Protein AF-A0A1E4GMM5-F1 (af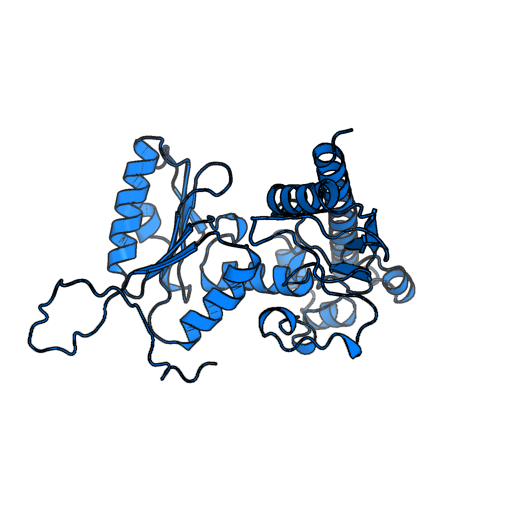db_monomer)

Foldseek 3Di:
DALLVVQLVQLVVQVVLQVQLLVLLVVQLVCVLVVHDHDDPVNVVVQSQFAKKKKKFFAPPDDAFDDPDPDLHDDDGAMAMFGDHPSVLCVVVSSVSSSSNVVRTVMDIHIGTDNHGDASVLSDDPVSVVSCVVVPPVNVVVRTHHDDVVPFDQCQVVVNDDVVVDRHHYPDRGHHSNLSVLQVVCCQQAQWRSSLAAQEEEEEQDCVVVLVCQVVLLVCQCVVNFAWKQWHQRDIGHNPRPCRSVSRVPHPNVNHQWHKIHRHDPPSNTYMYIHQHDAVVSVVSNCSSVVSSPHPDYDYDYDDDDPDPPDDPPDDDDDPDDDPPRPPD

Radius of gyration: 22.47 Å; Cα contacts (8 Å, |Δi|>4): 508; chains: 1; bounding box: 69×52×60 Å

Secondary structure (DSSP, 8-state):
--HHHHHHHHHHHHHHHHHHHHHHHHHHHHHHHTTPPPPPHHHHTTTTTEEEEEEEEE-TTPPPP----SSS--SSSEEEEEE---TTTTHHHHHHHHHHHHHHS--EEEEEEEEEEPPGGGT--HHHHHHTTTS-HHHHHHHS----GGG---TTTTT---GGG-SSEESSSS-HHHHHHHHHHHHHHHSS-GGG--SEEEEESSTHHHHHHHHHHHHHHHTTSSSEEEETTTEEEETT-TTHHHHHHTSSGGGSSS-EEEEE-GGG-SEEEEE--SSHHHHHHHHHHHGGG--SEEEE-------STT--TT-----SS--------

Solvent-accessible surface area (backbone atoms only — not comparable to full-atom values): 18622 Å² total; per-residue (Å²): 130,54,55,51,57,50,20,45,54,51,44,51,52,43,31,53,47,36,52,47,19,47,47,46,46,50,52,43,49,51,40,31,71,72,74,43,73,65,73,50,71,73,52,52,75,71,39,51,39,20,32,21,19,48,35,39,36,32,66,76,93,64,82,82,66,93,71,90,70,94,65,71,78,80,92,67,64,46,44,26,35,36,40,48,56,61,42,74,82,41,39,68,60,52,21,51,44,45,18,49,33,51,67,64,38,90,46,52,76,50,79,49,78,38,92,51,62,52,32,53,84,78,63,62,50,83,75,53,58,66,58,44,72,79,55,52,66,72,64,52,54,74,66,43,52,61,89,55,75,91,71,52,59,47,39,60,71,72,66,66,61,59,76,91,82,48,92,58,40,76,65,57,64,58,37,24,67,32,40,54,54,22,44,56,47,41,26,59,36,15,27,33,66,54,85,56,59,24,33,34,34,38,35,24,52,48,70,71,59,52,57,52,50,45,50,51,45,51,53,38,24,68,72,65,76,30,62,32,38,42,25,18,47,70,37,76,33,42,66,85,43,92,56,41,56,58,55,53,69,73,30,62,29,89,82,23,78,28,31,29,36,18,39,32,30,82,92,38,67,23,40,20,42,32,39,45,44,81,56,56,67,46,52,51,56,53,48,66,33,51,54,71,73,62,54,82,45,74,44,86,56,61,87,84,86,80,90,52,94,88,61,58,95,86,67,86,81,84,80,89,74,82,85,87,86,62,83,80,121

Sequence (329 aa):
MSKEEKAAAIVERLNQEYQTTVRSLRTSLQTFLSGGPPPTPAERAKGIFTYPELRLSWPPGRAYPRLSRAYARISQPGNYSVTVTRPDLYRDYLTEQIGLLMKDFDVSVEVGRSTQEMPFPYVLDGAVDLAMADVGSAEIARHFPTTELAYIGDEIADGLWIPSLEETRPLALFDGLRIDFSLARLAHYTGTPAEHVQQYILFTNYHRYVDEFVRWGCEQIREGRYEALSAAGRVLVTADTENGEQAVADGPWRRHQMPAYHLMAPGRRGITLVNIGVGPSNAKTITDHLAVLRPQAWLMIGHCGGLRGSQTIGDYVLAHAYLRDDHVL

Mean predicted aligned error: 4.73 Å

Structure (mmCIF, N/CA/C/O backbone):
data_AF-A0A1E4GMM5-F1
#
_entry.id   AF-A0A1E4GMM5-F1
#
loop_
_atom_site.group_PDB
_atom_site.id
_atom_site.type_symbol
_atom_site.label_atom_id
_atom_site.label_alt_id
_atom_site.label_comp_id
_atom_site.label_asym_id
_atom_site.label_entity_id
_atom_site.label_seq_id
_atom_site.pdbx_PDB_ins_code
_atom_site.Cartn_x
_atom_site.Cartn_y
_atom_site.Cartn_z
_atom_site.occupancy
_atom_site.B_iso_or_equiv
_atom_site.auth_seq_id
_atom_site.auth_comp_id
_atom_site.auth_asym_id
_atom_site.auth_atom_id
_atom_site.pdbx_PDB_model_num
ATOM 1 N N . MET A 1 1 ? 19.279 -25.189 -6.038 1.00 70.50 1 MET A N 1
ATOM 2 C CA . MET A 1 1 ? 18.443 -24.025 -5.709 1.00 70.50 1 MET A CA 1
ATOM 3 C C . MET A 1 1 ? 17.033 -24.260 -6.229 1.00 70.50 1 MET A C 1
ATOM 5 O O . MET A 1 1 ? 16.861 -24.342 -7.448 1.00 70.50 1 MET A O 1
ATOM 9 N N . SER A 1 2 ? 16.064 -24.454 -5.335 1.00 87.94 2 SER A N 1
ATOM 10 C CA . SER A 1 2 ? 14.637 -24.548 -5.661 1.00 87.94 2 SER A CA 1
ATOM 11 C C . SER A 1 2 ? 14.163 -23.249 -6.331 1.00 87.94 2 SER A C 1
ATOM 13 O O . SER A 1 2 ? 14.807 -22.208 -6.205 1.00 87.94 2 SER A O 1
ATOM 15 N N . LYS A 1 3 ? 13.056 -23.281 -7.084 1.00 87.94 3 LYS A N 1
ATOM 16 C CA . LYS A 1 3 ? 12.504 -22.063 -7.713 1.00 87.94 3 LYS A CA 1
ATOM 17 C C . LYS A 1 3 ? 12.131 -20.997 -6.671 1.00 87.94 3 LYS A C 1
ATOM 19 O O . LYS A 1 3 ? 12.279 -19.816 -6.951 1.00 87.94 3 LYS A O 1
ATOM 24 N N . GLU A 1 4 ? 11.738 -21.423 -5.476 1.00 89.50 4 GLU A N 1
ATOM 25 C CA . GLU A 1 4 ? 11.441 -20.559 -4.332 1.00 89.50 4 GLU A CA 1
ATOM 26 C C . GLU A 1 4 ? 12.702 -19.890 -3.767 1.00 89.50 4 GLU A C 1
ATOM 28 O O . GLU A 1 4 ? 12.726 -18.676 -3.599 1.00 89.50 4 GLU A O 1
ATOM 33 N N . GLU A 1 5 ? 13.801 -20.633 -3.600 1.00 92.88 5 GLU A N 1
ATOM 34 C CA . GLU A 1 5 ? 15.094 -20.053 -3.207 1.00 92.88 5 GLU A CA 1
ATOM 35 C C . GLU A 1 5 ? 15.608 -19.054 -4.261 1.00 92.88 5 GLU A C 1
ATOM 37 O O . GLU A 1 5 ? 16.169 -18.013 -3.917 1.00 92.88 5 GLU A O 1
ATOM 42 N N . LYS A 1 6 ? 15.379 -19.329 -5.558 1.00 95.50 6 LYS A N 1
ATOM 43 C CA . LYS A 1 6 ? 15.693 -18.369 -6.633 1.00 95.50 6 LYS A CA 1
ATOM 44 C C . LYS A 1 6 ? 14.843 -17.102 -6.526 1.00 95.50 6 LYS A C 1
ATOM 46 O O . LYS A 1 6 ? 15.380 -16.011 -6.692 1.00 95.50 6 LYS A O 1
ATOM 51 N N . ALA A 1 7 ? 13.545 -17.244 -6.258 1.00 97.12 7 ALA A N 1
ATOM 52 C CA . ALA A 1 7 ? 12.634 -16.118 -6.084 1.00 97.12 7 ALA A CA 1
ATOM 53 C C . ALA A 1 7 ? 13.048 -15.247 -4.889 1.00 97.12 7 ALA A C 1
ATOM 55 O O . ALA A 1 7 ? 13.189 -14.037 -5.043 1.00 97.12 7 ALA A O 1
ATOM 56 N N . ALA A 1 8 ? 13.357 -15.858 -3.743 1.00 97.19 8 ALA A N 1
ATOM 57 C CA . ALA A 1 8 ? 13.841 -15.145 -2.563 1.00 97.19 8 ALA A CA 1
ATOM 58 C C . ALA A 1 8 ? 15.147 -14.377 -2.844 1.00 97.19 8 ALA A C 1
ATOM 60 O O . ALA A 1 8 ? 15.290 -13.227 -2.431 1.00 97.19 8 ALA A O 1
ATOM 61 N N . ALA A 1 9 ? 16.077 -14.966 -3.605 1.00 98.00 9 ALA A N 1
ATOM 62 C CA . ALA A 1 9 ? 17.310 -14.288 -4.012 1.00 98.00 9 ALA A CA 1
ATOM 63 C C . ALA A 1 9 ? 17.058 -13.089 -4.951 1.00 98.00 9 ALA A C 1
ATOM 65 O O . ALA A 1 9 ? 17.740 -12.070 -4.843 1.00 98.00 9 ALA A O 1
ATOM 66 N N . ILE A 1 10 ? 16.070 -13.180 -5.851 1.00 98.25 10 ILE A N 1
ATOM 67 C CA . ILE A 1 10 ? 15.643 -12.056 -6.704 1.00 98.25 10 ILE A CA 1
ATOM 68 C C . ILE A 1 10 ? 15.066 -10.923 -5.848 1.00 98.25 10 ILE A C 1
ATOM 70 O O . ILE A 1 10 ? 15.435 -9.766 -6.039 1.00 98.25 10 ILE A O 1
ATOM 74 N N . VAL A 1 11 ? 14.204 -11.250 -4.881 1.00 98.44 11 VAL A N 1
ATOM 75 C CA . VAL A 1 11 ? 13.615 -10.269 -3.955 1.00 98.44 11 VAL A CA 1
ATOM 76 C C . VAL A 1 11 ? 14.683 -9.602 -3.094 1.00 98.44 11 VAL A C 1
ATOM 78 O O . VAL A 1 11 ? 14.652 -8.389 -2.902 1.00 98.44 11 VAL A O 1
ATOM 81 N N . GLU A 1 12 ? 15.677 -10.357 -2.631 1.00 98.38 12 GLU A N 1
ATOM 82 C CA . GLU A 1 12 ? 16.791 -9.779 -1.884 1.00 98.38 12 GLU A CA 1
ATOM 83 C C . GLU A 1 12 ? 17.627 -8.827 -2.750 1.00 98.38 12 GLU A C 1
ATOM 85 O O . GLU A 1 12 ? 18.010 -7.752 -2.292 1.00 98.38 12 GLU A O 1
ATOM 90 N N . ARG A 1 13 ? 17.838 -9.150 -4.031 1.00 98.38 13 ARG A N 1
ATOM 91 C CA . ARG A 1 13 ? 18.495 -8.232 -4.969 1.00 98.38 13 ARG A CA 1
ATOM 92 C C . ARG A 1 13 ? 17.674 -6.963 -5.223 1.00 98.38 13 ARG A C 1
ATOM 94 O O . ARG A 1 13 ? 18.256 -5.882 -5.245 1.00 98.38 13 ARG A O 1
ATOM 101 N N . LEU A 1 14 ? 16.347 -7.068 -5.364 1.00 98.38 14 LEU A N 1
ATOM 102 C CA . LEU A 1 14 ? 15.461 -5.894 -5.427 1.00 98.38 14 LEU A CA 1
ATOM 103 C C . LEU A 1 14 ? 15.632 -5.016 -4.184 1.00 98.38 14 LEU A C 1
ATOM 105 O O . LEU A 1 14 ? 15.768 -3.802 -4.306 1.00 98.38 14 LEU A O 1
ATOM 109 N N . ASN A 1 15 ? 15.666 -5.630 -2.997 1.00 98.50 15 ASN A N 1
ATOM 110 C CA . ASN A 1 15 ? 15.857 -4.916 -1.739 1.00 98.50 15 ASN A CA 1
ATOM 111 C C . ASN A 1 15 ? 17.214 -4.200 -1.687 1.00 98.50 15 ASN A C 1
ATOM 113 O O . ASN A 1 15 ? 17.280 -3.045 -1.285 1.00 98.50 15 ASN A O 1
ATOM 117 N N . GLN A 1 16 ? 18.295 -4.840 -2.133 1.00 98.31 16 GLN A N 1
ATOM 118 C CA . GLN A 1 16 ? 19.626 -4.225 -2.161 1.00 98.31 16 GLN A CA 1
ATOM 119 C C . GLN A 1 16 ? 19.694 -2.998 -3.083 1.00 98.31 16 GLN A C 1
ATOM 121 O O . GLN A 1 16 ? 20.231 -1.962 -2.682 1.00 98.31 16 GLN A O 1
ATOM 126 N N . GLU A 1 17 ? 19.132 -3.087 -4.292 1.00 98.06 17 GLU A N 1
ATOM 127 C CA . GLU A 1 17 ? 19.063 -1.949 -5.221 1.00 98.06 17 GLU A CA 1
ATOM 128 C C . GLU A 1 17 ? 18.165 -0.834 -4.655 1.00 98.06 17 GLU A C 1
ATOM 130 O O . GLU A 1 17 ? 18.578 0.323 -4.622 1.00 98.06 17 GLU A O 1
ATOM 135 N N . TYR A 1 18 ? 16.998 -1.178 -4.092 1.00 98.38 18 TYR A N 1
ATOM 136 C CA . TYR A 1 18 ? 16.114 -0.225 -3.408 1.00 98.38 18 TYR A CA 1
ATOM 137 C C . TYR A 1 18 ? 16.833 0.521 -2.272 1.00 98.38 18 TYR A C 1
ATOM 139 O O . TYR A 1 18 ? 16.831 1.749 -2.230 1.00 98.38 18 TYR A O 1
ATOM 147 N N . GLN A 1 19 ? 17.504 -0.202 -1.370 1.00 97.75 19 GLN A N 1
ATOM 148 C CA . GLN A 1 19 ? 18.233 0.399 -0.248 1.00 97.75 19 GLN A CA 1
ATOM 149 C C . GLN A 1 19 ? 19.417 1.254 -0.716 1.00 97.75 19 GLN A C 1
ATOM 151 O O . GLN A 1 19 ? 19.759 2.241 -0.063 1.00 97.75 19 GLN A O 1
ATOM 156 N N . THR A 1 20 ? 20.036 0.902 -1.846 1.00 97.00 20 THR A N 1
ATOM 157 C CA . THR A 1 20 ? 21.074 1.726 -2.477 1.00 97.00 20 THR A CA 1
ATOM 158 C C . THR A 1 20 ? 20.489 3.059 -2.933 1.00 97.00 20 THR A C 1
ATOM 160 O O . THR A 1 20 ? 21.018 4.099 -2.548 1.00 97.00 20 THR A O 1
ATOM 163 N N . THR A 1 21 ? 19.362 3.039 -3.649 1.00 96.56 21 THR A N 1
ATOM 164 C CA . THR A 1 21 ? 18.641 4.248 -4.077 1.00 96.56 21 THR A CA 1
ATOM 165 C C . THR A 1 21 ? 18.229 5.122 -2.891 1.00 96.56 21 THR A C 1
ATOM 167 O O . THR A 1 21 ? 18.540 6.313 -2.868 1.00 96.56 21 THR A O 1
ATOM 170 N N . VAL A 1 22 ? 17.591 4.538 -1.867 1.00 96.50 22 VAL A N 1
ATOM 171 C CA . VAL A 1 22 ? 17.162 5.263 -0.655 1.00 96.50 22 VAL A CA 1
ATOM 172 C C . VAL A 1 22 ? 18.352 5.932 0.030 1.00 96.50 22 VAL A C 1
ATOM 174 O O . VAL A 1 22 ? 18.284 7.106 0.397 1.00 96.50 22 VAL A O 1
ATOM 177 N N . ARG A 1 23 ? 19.469 5.208 0.182 1.00 95.88 23 ARG A N 1
ATOM 178 C CA . ARG A 1 23 ? 20.692 5.749 0.785 1.00 95.88 23 ARG A CA 1
ATOM 179 C C . ARG A 1 23 ? 21.276 6.876 -0.057 1.00 95.88 23 ARG A C 1
ATOM 181 O O . ARG A 1 23 ? 21.606 7.913 0.505 1.00 95.88 23 ARG A O 1
ATOM 188 N N . SER A 1 24 ? 21.376 6.698 -1.373 1.00 95.44 24 SER A N 1
ATOM 189 C CA . SER A 1 24 ? 21.861 7.734 -2.288 1.00 95.44 24 SER A CA 1
ATOM 190 C C . SER A 1 24 ? 21.036 9.011 -2.167 1.00 95.44 24 SER A C 1
ATOM 192 O O . SER A 1 24 ? 21.610 10.085 -2.003 1.00 95.44 24 SER A O 1
ATOM 194 N N . LEU A 1 25 ? 19.705 8.900 -2.160 1.00 95.06 25 LEU A N 1
ATOM 195 C CA . LEU A 1 25 ? 18.818 10.053 -2.036 1.00 95.06 25 LEU A CA 1
ATOM 196 C C . LEU A 1 25 ? 18.987 10.743 -0.674 1.00 95.06 25 LEU A C 1
ATOM 198 O O . LEU A 1 25 ? 19.209 11.953 -0.627 1.00 95.06 25 LEU A O 1
ATOM 202 N N . ARG A 1 26 ? 18.986 9.984 0.431 1.00 93.38 26 ARG A N 1
ATOM 203 C CA . ARG A 1 26 ? 19.212 10.522 1.786 1.00 93.38 26 ARG A CA 1
ATOM 204 C C . ARG A 1 26 ? 20.561 11.216 1.931 1.00 93.38 26 ARG A C 1
ATOM 206 O O . ARG A 1 26 ? 20.623 12.311 2.480 1.00 93.38 26 ARG A O 1
ATOM 213 N N . THR A 1 27 ? 21.635 10.609 1.429 1.00 93.31 27 THR A N 1
ATOM 214 C CA . THR A 1 27 ? 22.976 11.201 1.481 1.00 93.31 27 THR A CA 1
ATOM 215 C C . THR A 1 27 ? 23.032 12.495 0.673 1.00 93.31 27 THR A C 1
ATOM 217 O O . THR A 1 27 ? 23.509 13.500 1.193 1.00 93.31 27 THR A O 1
ATOM 220 N N . SER A 1 28 ? 22.492 12.514 -0.550 1.00 94.44 28 SER A N 1
ATOM 221 C CA . SER A 1 28 ? 22.443 13.734 -1.363 1.00 94.44 28 SER A CA 1
ATOM 222 C C . SER A 1 28 ? 21.597 14.835 -0.715 1.00 94.44 28 SER A C 1
ATOM 224 O O . SER A 1 28 ? 22.022 15.989 -0.712 1.00 94.44 28 SER A O 1
ATOM 226 N N . LEU A 1 29 ? 20.447 14.496 -0.118 1.00 92.44 29 LEU A N 1
ATOM 227 C CA . LEU A 1 29 ? 19.635 15.445 0.653 1.00 92.44 29 LEU A CA 1
ATOM 228 C C . LEU A 1 29 ? 20.417 16.009 1.840 1.00 92.44 29 LEU A C 1
ATOM 230 O O . LEU A 1 29 ? 20.462 17.220 2.018 1.00 92.44 29 LEU A O 1
ATOM 234 N N . GLN A 1 30 ? 21.067 15.156 2.632 1.00 90.81 30 GLN A N 1
ATOM 235 C CA . GLN A 1 30 ? 21.838 15.589 3.796 1.00 90.81 30 GLN A CA 1
ATOM 236 C C . GLN A 1 30 ? 22.996 16.513 3.401 1.00 90.81 30 GLN A C 1
ATOM 238 O O . GLN A 1 30 ? 23.223 17.529 4.061 1.00 90.81 30 GLN A O 1
ATOM 243 N N . THR A 1 31 ? 23.714 16.197 2.317 1.00 92.00 31 THR A N 1
ATOM 244 C CA . THR A 1 31 ? 24.760 17.070 1.769 1.00 92.00 31 THR A CA 1
ATOM 245 C C . THR A 1 31 ? 24.190 18.429 1.374 1.00 92.00 31 THR A C 1
ATOM 247 O O . THR A 1 31 ? 24.754 19.448 1.765 1.00 92.00 31 THR A O 1
ATOM 250 N N . PHE A 1 32 ? 23.060 18.451 0.665 1.00 91.69 32 PHE A N 1
ATOM 251 C CA . PHE A 1 32 ? 22.409 19.687 0.240 1.00 91.69 32 PHE A CA 1
ATOM 252 C C . PHE A 1 32 ? 21.932 20.541 1.425 1.00 91.69 32 PHE A C 1
ATOM 254 O O . PHE A 1 32 ? 22.247 21.726 1.504 1.00 91.69 32 PHE A O 1
ATOM 261 N N . LEU A 1 33 ? 21.246 19.929 2.396 1.00 88.25 33 LEU A N 1
ATOM 262 C CA . LEU A 1 33 ? 20.747 20.605 3.601 1.00 88.25 33 LEU A CA 1
ATOM 263 C C . LEU A 1 33 ? 21.877 21.146 4.489 1.00 88.25 33 LEU A C 1
ATOM 265 O O . LEU A 1 33 ? 21.688 22.135 5.188 1.00 88.25 33 LEU A O 1
ATOM 269 N N . SER A 1 34 ? 23.068 20.546 4.426 1.00 89.62 34 SER A N 1
ATOM 270 C CA . SER A 1 34 ? 24.259 21.021 5.147 1.00 89.62 34 SER A CA 1
ATOM 271 C C . SER A 1 34 ? 25.007 22.153 4.418 1.00 89.62 34 SER A C 1
ATOM 273 O O . SER A 1 34 ? 26.124 22.493 4.805 1.00 89.62 34 SER A O 1
ATOM 275 N N . GLY A 1 35 ? 24.436 22.717 3.346 1.00 89.44 35 GLY A N 1
ATOM 276 C CA . GLY A 1 35 ? 25.047 23.776 2.532 1.00 89.44 35 GLY A CA 1
ATOM 277 C C . GLY A 1 35 ? 25.998 23.275 1.437 1.00 89.44 35 GLY A C 1
ATOM 278 O O . GLY A 1 35 ? 26.706 24.075 0.824 1.00 89.44 35 GLY A O 1
ATOM 279 N N . GLY A 1 36 ? 26.045 21.963 1.194 1.00 90.69 36 GLY A N 1
ATOM 280 C CA . GLY A 1 36 ? 26.775 21.363 0.080 1.00 90.69 36 GLY A CA 1
ATOM 281 C C . GLY A 1 36 ? 26.042 21.506 -1.262 1.00 90.69 36 GLY A C 1
ATOM 282 O O . GLY A 1 36 ? 24.885 21.928 -1.309 1.00 90.69 36 GLY A O 1
ATOM 283 N N . PRO A 1 37 ? 26.697 21.154 -2.382 1.00 93.88 37 PRO A N 1
ATOM 284 C CA . PRO A 1 37 ? 26.076 21.239 -3.699 1.00 93.88 37 PRO A CA 1
ATOM 285 C C . PRO A 1 37 ? 24.928 20.220 -3.856 1.00 93.88 37 PRO A C 1
ATOM 287 O O . PRO A 1 37 ? 25.003 19.123 -3.294 1.00 93.88 37 PRO A O 1
ATOM 290 N N . PRO A 1 38 ? 23.884 20.541 -4.645 1.00 93.81 38 PRO A N 1
ATOM 291 C CA . PRO A 1 38 ? 22.861 19.572 -5.030 1.00 93.81 38 PRO A CA 1
ATOM 292 C C . PRO A 1 38 ? 23.435 18.478 -5.951 1.00 93.81 38 PRO A C 1
ATOM 294 O O . PRO A 1 38 ? 24.492 18.681 -6.560 1.00 93.81 38 PRO A O 1
ATOM 297 N N . PRO A 1 39 ? 22.737 17.335 -6.108 1.00 94.44 39 PRO A N 1
ATOM 298 C CA . PRO A 1 39 ? 23.129 16.312 -7.072 1.00 94.44 39 PRO A CA 1
ATOM 299 C C . PRO A 1 39 ? 23.149 16.880 -8.495 1.00 94.44 39 PRO A C 1
ATOM 301 O O . PRO A 1 39 ? 22.246 17.606 -8.915 1.00 94.44 39 PRO A O 1
ATOM 304 N N . THR A 1 40 ? 24.175 16.530 -9.265 1.00 94.69 40 THR A N 1
ATOM 305 C CA . THR A 1 40 ? 24.324 17.010 -10.641 1.00 94.69 40 THR A CA 1
ATOM 306 C C . THR A 1 40 ? 23.362 16.291 -11.599 1.00 94.69 40 THR A C 1
ATOM 308 O O . THR A 1 40 ? 23.025 15.119 -11.391 1.00 94.69 40 THR A O 1
ATOM 311 N N . PRO A 1 41 ? 22.970 16.919 -12.726 1.00 93.19 41 PRO A N 1
ATOM 312 C CA . PRO A 1 41 ? 22.163 16.252 -13.752 1.00 93.19 41 PRO A CA 1
ATOM 313 C C . PRO A 1 41 ? 22.807 14.968 -14.300 1.00 93.19 41 PRO A C 1
ATOM 315 O O . PRO A 1 41 ? 22.111 14.002 -14.599 1.00 93.19 41 PRO A O 1
ATOM 318 N N . ALA A 1 42 ? 24.140 14.929 -14.396 1.00 94.19 42 ALA A N 1
ATOM 319 C CA . ALA A 1 42 ? 24.877 13.759 -14.870 1.00 94.19 42 ALA A CA 1
ATOM 320 C C . ALA A 1 42 ? 24.836 12.585 -13.879 1.00 94.19 42 ALA A C 1
ATOM 322 O O . ALA A 1 42 ? 24.875 11.429 -14.295 1.00 94.19 42 ALA A O 1
ATOM 323 N N . GLU A 1 43 ? 24.767 12.857 -12.575 1.00 93.25 43 GLU A N 1
ATOM 324 C CA . GLU A 1 43 ? 24.566 11.824 -11.557 1.00 93.25 43 GLU A CA 1
ATOM 325 C C . GLU A 1 43 ? 23.144 11.270 -11.623 1.00 93.25 43 GLU A C 1
ATOM 327 O O . GLU A 1 43 ? 22.973 10.053 -11.691 1.00 93.25 43 GLU A O 1
ATOM 332 N N . ARG A 1 44 ? 22.134 12.142 -11.717 1.00 94.50 44 ARG A N 1
ATOM 333 C CA . ARG A 1 44 ? 20.730 11.732 -11.889 1.00 94.50 44 ARG A CA 1
ATOM 334 C C . ARG A 1 44 ? 20.516 10.897 -13.150 1.00 94.50 44 ARG A C 1
ATOM 336 O O . ARG A 1 44 ? 19.915 9.830 -13.077 1.00 94.50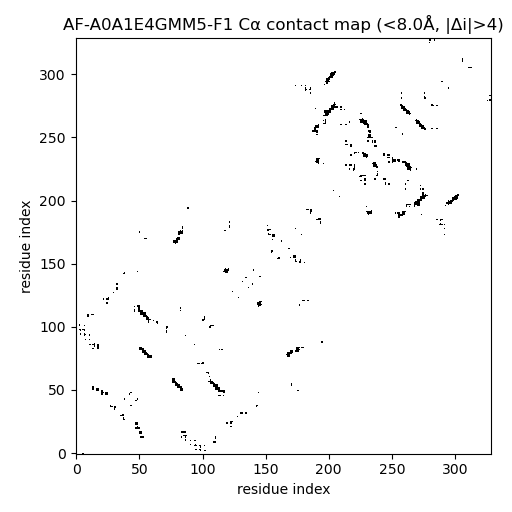 44 ARG A O 1
ATOM 343 N N . ALA A 1 45 ? 21.125 11.287 -14.271 1.00 93.00 45 ALA A N 1
ATOM 344 C CA . ALA A 1 45 ? 21.078 10.533 -15.527 1.00 93.00 45 ALA A CA 1
ATOM 345 C C . ALA A 1 45 ? 21.693 9.118 -15.439 1.00 93.00 45 ALA A C 1
ATOM 347 O O . ALA A 1 45 ? 21.381 8.265 -16.266 1.00 93.00 45 ALA A O 1
ATOM 348 N N . LYS A 1 46 ? 22.537 8.830 -14.434 1.00 94.00 46 LYS A N 1
ATOM 349 C CA . LYS A 1 46 ? 23.039 7.467 -14.144 1.00 94.00 46 LYS A CA 1
ATOM 350 C C . LYS A 1 46 ? 22.046 6.616 -13.336 1.00 94.00 46 LYS A C 1
ATOM 352 O O . LYS A 1 46 ? 22.362 5.475 -12.990 1.00 94.00 46 LYS A O 1
ATOM 357 N N . GLY A 1 47 ? 20.875 7.166 -13.017 1.00 94.56 47 GLY A N 1
ATOM 358 C CA . GLY A 1 47 ? 19.790 6.490 -12.317 1.00 94.56 47 GLY A CA 1
ATOM 359 C C . GLY A 1 47 ? 19.993 6.363 -10.807 1.00 94.56 47 GLY A C 1
ATOM 360 O O . GLY A 1 47 ? 19.431 5.452 -10.206 1.00 94.56 47 GLY A O 1
ATOM 361 N N . ILE A 1 48 ? 20.788 7.236 -10.174 1.00 95.50 48 ILE A N 1
ATOM 362 C CA . ILE A 1 48 ? 21.124 7.115 -8.737 1.00 95.50 48 ILE A CA 1
ATOM 363 C C . ILE A 1 48 ? 19.916 7.233 -7.796 1.00 95.50 48 ILE A C 1
ATOM 365 O O . ILE A 1 48 ? 20.000 6.811 -6.646 1.00 95.50 48 ILE A O 1
ATOM 369 N N . PHE A 1 49 ? 18.808 7.799 -8.282 1.00 97.12 49 PHE A N 1
ATOM 370 C CA . PHE A 1 49 ? 17.555 7.945 -7.541 1.00 97.12 49 PHE A CA 1
ATOM 371 C C . PHE A 1 49 ? 16.434 7.062 -8.095 1.00 97.12 49 PHE A C 1
ATOM 373 O O . PHE A 1 49 ? 15.286 7.235 -7.710 1.00 97.12 49 PHE A O 1
ATOM 380 N N . THR A 1 50 ? 16.728 6.138 -9.012 1.00 97.75 50 THR A N 1
ATOM 381 C CA . THR A 1 50 ? 15.683 5.350 -9.682 1.00 97.75 50 THR A CA 1
ATOM 382 C C . THR A 1 50 ? 15.214 4.165 -8.851 1.00 97.75 50 THR A C 1
ATOM 384 O O . THR A 1 50 ? 16.003 3.535 -8.141 1.00 97.75 50 THR A O 1
ATOM 387 N N . TYR A 1 51 ? 13.924 3.840 -8.953 1.00 98.19 51 TYR A N 1
ATOM 388 C CA . TYR A 1 51 ? 13.398 2.593 -8.405 1.00 98.19 51 TYR A CA 1
ATOM 389 C C . TYR A 1 51 ? 14.080 1.388 -9.075 1.00 98.19 51 TYR A C 1
ATOM 391 O O . TYR A 1 51 ? 14.368 1.436 -10.281 1.00 98.19 51 TYR A O 1
ATOM 399 N N . PRO A 1 52 ? 14.304 0.278 -8.351 1.00 98.25 52 PRO A N 1
ATOM 400 C CA . PRO A 1 52 ? 14.636 -0.978 -9.002 1.00 98.25 52 PRO A CA 1
ATOM 401 C C . PRO A 1 52 ? 13.463 -1.457 -9.863 1.00 98.25 52 PRO A C 1
ATOM 403 O O . PRO A 1 52 ? 12.297 -1.190 -9.568 1.00 98.25 52 PRO A O 1
ATOM 406 N N . GLU A 1 53 ? 13.776 -2.194 -10.920 1.00 98.25 53 GLU A N 1
ATOM 407 C CA . GLU A 1 53 ? 12.788 -2.738 -11.846 1.00 98.25 53 GLU A CA 1
ATOM 408 C C . GLU A 1 53 ? 12.831 -4.264 -11.827 1.00 98.25 53 GLU A C 1
ATOM 410 O O . GLU A 1 53 ? 13.885 -4.871 -12.031 1.00 98.25 53 GLU A O 1
ATOM 415 N N . LEU A 1 54 ? 11.681 -4.892 -11.603 1.00 98.56 54 LEU A N 1
ATOM 416 C CA . LEU A 1 54 ? 11.513 -6.324 -11.792 1.00 98.56 54 LEU A CA 1
ATOM 417 C C . LEU A 1 54 ? 11.099 -6.569 -13.238 1.00 98.56 54 LEU A C 1
ATOM 419 O O . LEU A 1 54 ? 10.066 -6.066 -13.674 1.00 98.56 54 LEU A O 1
ATOM 423 N N . ARG A 1 55 ? 11.880 -7.364 -13.968 1.00 98.25 55 ARG A N 1
ATOM 424 C CA . ARG A 1 55 ? 11.596 -7.716 -15.361 1.00 98.25 55 ARG A CA 1
ATOM 425 C C . ARG A 1 55 ? 11.410 -9.214 -15.493 1.00 98.25 55 ARG A C 1
ATOM 427 O O . ARG A 1 55 ? 12.165 -10.004 -14.924 1.00 98.25 55 ARG A O 1
ATOM 434 N N . LEU A 1 56 ? 10.410 -9.605 -16.265 1.00 97.69 56 LEU A N 1
ATOM 435 C CA . LEU A 1 56 ? 10.069 -10.986 -16.547 1.00 97.69 56 LEU A CA 1
ATOM 436 C C . LEU A 1 56 ? 9.913 -11.163 -18.055 1.00 97.69 56 LEU A C 1
ATOM 438 O O . LEU A 1 56 ? 9.201 -10.402 -18.701 1.00 97.69 56 LEU A O 1
ATOM 442 N N . SER A 1 57 ? 10.528 -12.200 -18.617 1.00 97.19 57 SER A N 1
ATOM 443 C CA . SER A 1 57 ? 10.326 -12.578 -20.017 1.00 97.19 57 SER A CA 1
ATOM 444 C C . SER A 1 57 ? 9.781 -13.995 -20.110 1.00 97.19 57 SER A C 1
ATOM 446 O O . SER A 1 57 ? 10.306 -14.925 -19.488 1.00 97.19 57 SER A O 1
ATOM 448 N N . TRP A 1 58 ? 8.714 -14.154 -20.892 1.00 96.38 58 TRP A N 1
ATOM 449 C CA . TRP A 1 58 ? 8.159 -15.450 -21.251 1.00 96.38 58 TRP A CA 1
ATOM 450 C C . TRP A 1 58 ? 8.255 -15.652 -22.771 1.00 96.38 58 TRP A C 1
ATOM 452 O O . TRP A 1 58 ? 7.532 -14.980 -23.514 1.00 96.38 58 TRP A O 1
ATOM 462 N N . PRO A 1 59 ? 9.134 -16.545 -23.264 1.00 94.12 59 PRO A N 1
ATOM 463 C CA . PRO A 1 59 ? 9.381 -16.680 -24.696 1.00 94.12 59 PRO A CA 1
ATOM 464 C C . PRO A 1 59 ? 8.197 -17.313 -25.451 1.00 94.12 59 PRO A C 1
ATOM 466 O O . PRO A 1 59 ? 7.464 -18.138 -24.891 1.00 94.12 59 PRO A O 1
ATOM 469 N N . PRO A 1 60 ? 8.016 -16.982 -26.745 1.00 93.00 60 PRO A N 1
ATOM 470 C CA . PRO A 1 60 ? 6.994 -17.601 -27.584 1.00 93.00 60 PRO A CA 1
ATOM 471 C C . PRO A 1 60 ? 7.259 -19.099 -27.801 1.00 93.00 60 PRO A C 1
ATOM 473 O O . PRO A 1 60 ? 8.373 -19.591 -27.639 1.00 93.00 60 PRO A O 1
ATOM 476 N N . GLY A 1 61 ? 6.216 -19.843 -28.180 1.00 89.38 61 GLY A N 1
ATOM 477 C CA . GLY A 1 61 ? 6.316 -21.279 -28.481 1.00 89.38 61 GLY A CA 1
ATOM 478 C C . GLY A 1 61 ? 6.332 -22.202 -27.255 1.00 89.38 61 GLY A C 1
ATOM 479 O O . GLY A 1 61 ? 6.413 -23.420 -27.406 1.00 89.38 61 GLY A O 1
ATOM 480 N N . ARG A 1 62 ? 6.221 -21.658 -26.037 1.00 87.06 62 ARG A N 1
ATOM 481 C CA . ARG A 1 62 ? 6.014 -22.443 -24.813 1.00 87.06 62 ARG A CA 1
ATOM 482 C C . ARG A 1 62 ? 4.543 -22.841 -24.666 1.00 87.06 62 ARG A C 1
ATOM 484 O O . ARG A 1 62 ? 3.645 -22.048 -24.942 1.00 87.06 62 ARG A O 1
ATOM 491 N N . ALA A 1 63 ? 4.296 -24.066 -24.205 1.00 87.06 63 ALA A N 1
ATOM 492 C CA . ALA A 1 63 ? 2.944 -24.515 -23.890 1.00 87.06 63 ALA A CA 1
ATOM 493 C C . ALA A 1 63 ? 2.389 -23.730 -22.694 1.00 87.06 63 ALA A C 1
ATOM 495 O O . ALA A 1 63 ? 3.089 -23.516 -21.704 1.00 87.06 63 ALA A O 1
ATOM 496 N N . TYR A 1 64 ? 1.122 -23.325 -22.780 1.00 91.00 64 TYR A N 1
ATOM 497 C CA . TYR A 1 64 ? 0.445 -22.673 -21.665 1.00 91.00 64 TYR A CA 1
ATOM 498 C C . TYR A 1 64 ? 0.146 -23.706 -20.560 1.00 91.00 64 TYR A C 1
ATOM 500 O O . TYR A 1 64 ? -0.498 -24.722 -20.850 1.00 91.00 64 TYR A O 1
ATOM 508 N N . PRO A 1 65 ? 0.576 -23.488 -19.303 1.00 90.06 65 PRO A N 1
ATOM 509 C CA . PRO A 1 65 ? 0.337 -24.437 -18.219 1.00 90.06 65 PRO A CA 1
ATOM 510 C C . PRO A 1 65 ? -1.152 -24.506 -17.845 1.00 90.06 65 PRO A C 1
ATOM 512 O O . PRO A 1 65 ? -1.857 -23.497 -17.805 1.00 90.06 65 PRO A O 1
ATOM 515 N N . ARG A 1 66 ? -1.656 -25.702 -17.519 1.00 90.00 66 ARG A N 1
ATOM 516 C CA . ARG A 1 66 ? -3.022 -25.858 -16.990 1.00 90.00 66 ARG A CA 1
ATOM 517 C C . ARG A 1 66 ? -3.042 -25.478 -15.512 1.00 90.00 66 ARG A C 1
ATOM 519 O O . ARG A 1 66 ? -2.550 -26.230 -14.679 1.00 90.00 66 ARG A O 1
ATOM 526 N N . LEU A 1 67 ? -3.621 -24.321 -15.201 1.00 91.94 67 LEU A N 1
ATOM 527 C CA . LEU A 1 67 ? -3.645 -23.748 -13.854 1.00 91.94 67 LEU A CA 1
ATOM 528 C C . LEU A 1 67 ? -5.082 -23.572 -13.352 1.00 91.94 67 LEU A C 1
ATOM 530 O O . LEU A 1 67 ? -5.924 -23.040 -14.072 1.00 91.94 67 LEU A O 1
ATOM 534 N N . SER A 1 68 ? -5.342 -23.975 -12.105 1.00 91.69 68 SER A N 1
ATOM 535 C CA . SER A 1 68 ? -6.623 -23.764 -11.407 1.00 91.69 68 SER A CA 1
ATOM 536 C C . SER A 1 68 ? -6.658 -22.488 -10.560 1.00 91.69 68 SER A C 1
ATOM 538 O O . SER A 1 68 ? -7.735 -22.026 -10.193 1.00 91.69 68 SER A O 1
ATOM 540 N N . ARG A 1 69 ? -5.494 -21.905 -10.242 1.00 94.31 69 ARG A N 1
ATOM 541 C CA . ARG A 1 69 ? -5.397 -20.674 -9.444 1.00 94.31 69 ARG A CA 1
ATOM 542 C C . ARG A 1 69 ? -5.868 -19.439 -10.219 1.00 94.31 69 ARG A C 1
ATOM 544 O O . ARG A 1 69 ? -5.760 -19.377 -11.447 1.00 94.31 69 ARG A O 1
ATOM 551 N N . ALA A 1 70 ? -6.335 -18.434 -9.481 1.00 94.06 70 ALA A N 1
ATOM 552 C CA . ALA A 1 70 ? -6.810 -17.167 -10.037 1.00 94.06 70 ALA A CA 1
ATOM 553 C C . ALA A 1 70 ? -5.677 -16.172 -10.370 1.00 94.06 70 ALA A C 1
ATOM 555 O O . ALA A 1 70 ? -5.830 -15.367 -11.282 1.00 94.06 70 ALA A O 1
ATOM 556 N N . TYR A 1 71 ? -4.541 -16.243 -9.669 1.00 95.25 71 TYR A N 1
ATOM 557 C CA . TYR A 1 71 ? -3.433 -15.276 -9.741 1.00 95.25 71 TYR A CA 1
ATOM 558 C C . TYR A 1 71 ? -2.111 -15.921 -10.194 1.00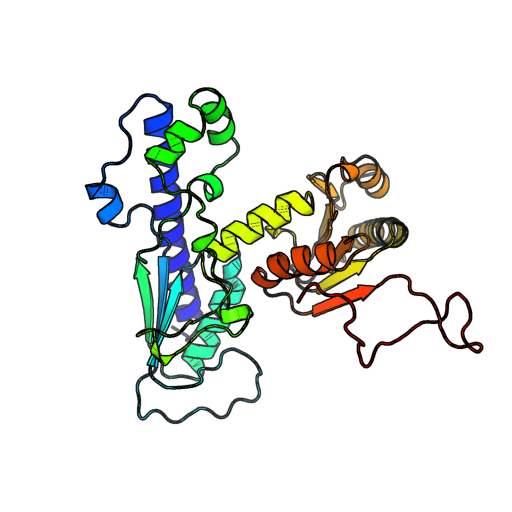 95.25 71 TYR A C 1
ATOM 560 O O . TYR A 1 71 ? -2.070 -17.123 -10.461 1.00 95.2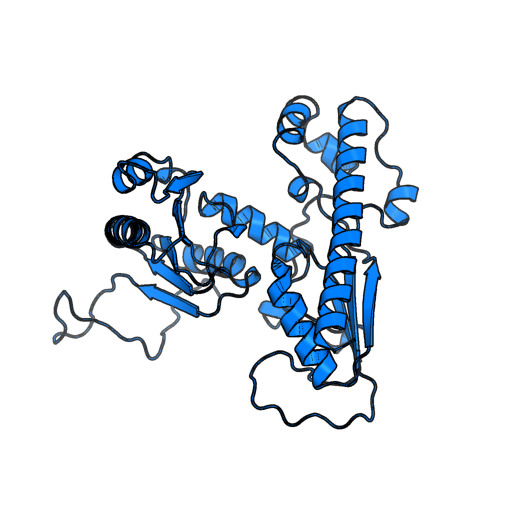5 71 TYR A O 1
ATOM 568 N N . ALA A 1 72 ? -1.031 -15.132 -10.302 1.00 94.06 72 ALA A N 1
ATOM 569 C CA . ALA A 1 72 ? 0.273 -15.567 -10.820 1.00 94.06 72 ALA A CA 1
ATOM 570 C C . ALA A 1 72 ? 0.139 -16.292 -12.173 1.00 94.06 72 ALA A C 1
ATOM 572 O O . ALA A 1 72 ? 0.517 -17.461 -12.328 1.00 94.06 72 ALA A O 1
ATOM 573 N N . ARG A 1 73 ? -0.479 -15.601 -13.137 1.00 93.69 73 ARG A N 1
ATOM 574 C CA . ARG A 1 73 ? -0.718 -16.071 -14.505 1.00 93.69 73 ARG A CA 1
ATOM 575 C C . ARG A 1 73 ? -0.225 -15.028 -15.491 1.00 93.69 73 ARG A C 1
ATOM 577 O O . ARG A 1 73 ? -0.395 -13.837 -15.267 1.00 93.69 73 ARG A O 1
ATOM 584 N N . ILE A 1 74 ? 0.316 -15.503 -16.604 1.00 91.69 74 ILE A N 1
ATOM 585 C CA . ILE A 1 74 ? 0.719 -14.675 -17.738 1.00 91.69 74 ILE A CA 1
ATOM 586 C C . ILE A 1 74 ? -0.292 -14.922 -18.855 1.00 91.69 74 ILE A C 1
ATOM 588 O O . ILE A 1 74 ? -0.718 -16.062 -19.039 1.00 91.69 74 ILE A O 1
ATOM 592 N N . SER A 1 75 ? -0.741 -13.881 -19.555 1.00 87.12 75 SER A N 1
ATOM 593 C CA . SER A 1 75 ? -1.765 -14.010 -20.603 1.00 87.12 75 SER A CA 1
ATOM 594 C C . SER A 1 75 ? -1.162 -14.377 -21.958 1.00 87.12 75 SER A C 1
ATOM 596 O O . SER A 1 75 ? -1.719 -15.209 -22.672 1.00 87.12 75 SER A O 1
ATOM 598 N N . GLN A 1 76 ? -0.018 -13.786 -22.306 1.00 91.25 76 GLN A N 1
ATOM 599 C CA . GLN A 1 76 ? 0.649 -13.967 -23.597 1.00 91.25 76 GLN A CA 1
ATOM 600 C C . GLN A 1 76 ? 2.176 -13.986 -23.435 1.00 91.25 76 GLN A C 1
ATOM 602 O O . GLN A 1 76 ? 2.695 -13.336 -22.523 1.00 91.25 76 GLN A O 1
ATOM 607 N N . PRO A 1 77 ? 2.916 -14.687 -24.312 1.00 93.75 77 PRO A N 1
ATOM 608 C CA . PRO A 1 77 ? 4.364 -14.542 -24.390 1.00 93.75 77 PRO A CA 1
ATOM 609 C C . PRO A 1 77 ? 4.768 -13.081 -24.609 1.00 93.75 77 PRO A C 1
ATOM 611 O O . PRO A 1 77 ? 4.066 -12.330 -25.289 1.00 93.75 77 PRO A O 1
ATOM 614 N N . GLY A 1 78 ? 5.897 -12.683 -24.036 1.00 94.56 78 GLY A N 1
ATOM 615 C CA . GLY A 1 78 ? 6.393 -11.315 -24.107 1.00 94.56 78 GLY A CA 1
ATOM 616 C C . GLY A 1 78 ? 7.203 -10.911 -22.884 1.00 94.56 78 GLY A C 1
ATOM 617 O O . GLY A 1 78 ? 7.504 -11.732 -22.012 1.00 94.56 78 GLY A O 1
ATOM 618 N N . ASN A 1 79 ? 7.539 -9.626 -22.845 1.00 96.38 79 ASN A N 1
ATOM 619 C CA . ASN A 1 79 ? 8.271 -9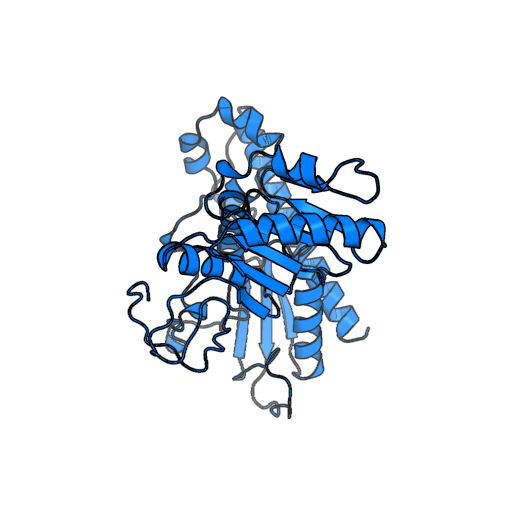.000 -21.755 1.00 96.38 79 ASN A CA 1
ATOM 620 C C . ASN A 1 79 ? 7.302 -8.248 -20.847 1.00 96.38 79 ASN A C 1
ATOM 622 O O . ASN A 1 79 ? 6.380 -7.581 -21.321 1.00 96.38 79 ASN A O 1
ATOM 626 N N . TYR A 1 80 ? 7.539 -8.368 -19.549 1.00 97.25 80 TYR A N 1
ATOM 627 C CA . TYR A 1 80 ? 6.778 -7.736 -18.491 1.00 97.25 80 TYR A CA 1
ATOM 628 C C . TYR A 1 80 ? 7.740 -6.997 -17.569 1.00 97.25 80 TYR A C 1
ATOM 630 O O . TYR A 1 80 ? 8.808 -7.531 -17.258 1.00 97.25 80 TYR A O 1
ATOM 638 N N . SER A 1 81 ? 7.373 -5.815 -17.092 1.00 97.12 81 SER A N 1
ATOM 639 C CA . SER A 1 81 ? 8.142 -5.136 -16.054 1.00 97.12 81 SER A CA 1
ATOM 640 C C . SER A 1 81 ? 7.262 -4.368 -15.081 1.00 97.12 81 SER A C 1
ATOM 642 O O . SER A 1 81 ? 6.069 -4.159 -15.311 1.00 97.12 81 SER A O 1
ATOM 644 N N . VAL A 1 82 ? 7.844 -4.037 -13.932 1.00 97.38 82 VAL A N 1
ATOM 645 C CA . VAL A 1 82 ? 7.261 -3.122 -12.953 1.00 97.38 82 VAL A CA 1
ATOM 646 C C . VAL A 1 82 ? 8.371 -2.531 -12.087 1.00 97.38 82 VAL A C 1
ATOM 648 O O . VAL A 1 82 ? 9.324 -3.231 -11.723 1.00 97.38 82 VAL A O 1
ATOM 651 N N . THR A 1 83 ? 8.263 -1.250 -11.740 1.00 98.00 83 THR A N 1
ATOM 652 C CA . THR A 1 83 ? 9.124 -0.644 -10.719 1.00 98.00 83 THR A CA 1
ATOM 653 C C . THR A 1 83 ? 8.685 -1.107 -9.333 1.00 98.00 83 THR A C 1
ATOM 655 O O . THR A 1 83 ? 7.498 -1.271 -9.063 1.00 98.00 83 THR A O 1
ATOM 658 N N . VAL A 1 84 ? 9.637 -1.370 -8.441 1.00 98.31 84 VAL A N 1
ATOM 659 C CA . VAL A 1 84 ? 9.347 -1.943 -7.120 1.00 98.31 84 VAL A CA 1
ATOM 660 C C . VAL A 1 84 ? 9.812 -0.990 -6.025 1.00 98.31 84 VAL A C 1
ATOM 662 O O . VAL A 1 84 ? 10.964 -0.566 -6.006 1.00 98.31 84 VAL A O 1
ATOM 665 N N . THR A 1 85 ? 8.926 -0.701 -5.073 1.00 98.19 85 THR A N 1
ATOM 666 C CA . THR A 1 85 ? 9.263 -0.030 -3.809 1.00 98.19 85 THR A CA 1
ATOM 667 C C . THR A 1 85 ? 9.084 -0.986 -2.631 1.00 98.19 85 THR A C 1
ATOM 669 O O . THR A 1 85 ? 8.399 -2.006 -2.747 1.00 98.19 85 THR A O 1
ATOM 672 N N . ARG A 1 86 ? 9.709 -0.659 -1.495 1.00 97.25 86 ARG A N 1
ATOM 673 C CA . ARG A 1 86 ? 9.625 -1.403 -0.226 1.00 97.25 86 ARG A CA 1
ATOM 674 C C . ARG A 1 86 ? 9.703 -2.938 -0.383 1.00 97.25 86 ARG A C 1
ATOM 676 O O . ARG A 1 86 ? 8.807 -3.640 0.096 1.00 97.25 86 ARG A O 1
ATOM 683 N N . PRO A 1 87 ? 10.736 -3.513 -1.042 1.00 98.06 87 PRO A N 1
ATOM 684 C CA . PRO A 1 87 ? 10.809 -4.966 -1.242 1.00 98.06 87 PRO A CA 1
ATOM 685 C C . PRO A 1 87 ? 10.853 -5.757 0.074 1.00 98.06 87 PRO A C 1
ATOM 687 O O . PRO A 1 87 ? 10.479 -6.924 0.104 1.00 98.06 87 PRO A O 1
ATOM 690 N N . ASP A 1 88 ? 11.279 -5.116 1.164 1.00 96.12 88 ASP A N 1
ATOM 691 C CA . ASP A 1 88 ? 11.193 -5.608 2.536 1.00 96.12 88 ASP A CA 1
ATOM 692 C C . ASP A 1 88 ? 9.741 -5.824 2.994 1.00 96.12 88 ASP A C 1
ATOM 694 O O . ASP A 1 88 ? 9.417 -6.896 3.504 1.00 96.12 88 ASP A O 1
ATOM 698 N N . LEU A 1 89 ? 8.857 -4.849 2.754 1.00 95.88 89 LEU A N 1
ATOM 699 C CA . LEU A 1 89 ? 7.439 -4.912 3.120 1.00 95.88 89 LEU A CA 1
ATOM 700 C C . LEU A 1 89 ? 6.675 -5.949 2.288 1.00 95.88 89 LEU A C 1
ATOM 702 O O . LEU A 1 89 ? 5.762 -6.605 2.792 1.00 95.88 89 LEU A O 1
ATOM 706 N N . TYR A 1 90 ? 7.044 -6.087 1.014 1.00 97.19 90 TYR A N 1
ATOM 707 C CA . TYR A 1 90 ? 6.403 -6.996 0.062 1.00 97.19 90 TYR A CA 1
ATOM 708 C C . TYR A 1 90 ? 7.152 -8.323 -0.109 1.00 97.19 90 TYR A C 1
ATOM 710 O O . TYR A 1 90 ? 6.848 -9.065 -1.043 1.00 97.19 90 TYR A O 1
ATOM 718 N N . ARG A 1 91 ? 8.114 -8.649 0.768 1.00 96.75 91 ARG A N 1
ATOM 719 C CA . ARG A 1 91 ? 9.016 -9.802 0.605 1.00 96.75 91 ARG A CA 1
ATOM 720 C C . ARG A 1 91 ? 8.267 -11.103 0.340 1.00 96.75 91 ARG A C 1
ATOM 722 O O . ARG A 1 91 ? 8.556 -11.779 -0.649 1.00 96.75 91 ARG A O 1
ATOM 729 N N . ASP A 1 92 ? 7.305 -11.428 1.198 1.00 94.94 92 ASP A N 1
ATOM 730 C CA . ASP A 1 92 ? 6.547 -12.680 1.113 1.00 94.94 92 ASP A CA 1
ATOM 731 C C . ASP A 1 92 ? 5.688 -12.717 -0.156 1.00 94.94 92 ASP A C 1
ATOM 733 O O . ASP A 1 92 ? 5.722 -13.693 -0.903 1.00 94.94 92 ASP A O 1
ATOM 737 N N . TYR A 1 93 ? 4.999 -11.610 -0.455 1.00 96.69 93 TYR A N 1
ATOM 738 C CA . TYR A 1 93 ? 4.186 -11.463 -1.663 1.00 96.69 93 TYR A CA 1
ATOM 739 C C . TYR A 1 93 ? 5.025 -11.639 -2.936 1.00 96.69 93 TYR A C 1
ATOM 741 O O . TYR A 1 93 ? 4.699 -12.467 -3.784 1.00 96.69 93 TYR A O 1
ATOM 749 N N . LEU A 1 94 ? 6.129 -10.900 -3.072 1.00 98.00 94 LEU A N 1
ATOM 750 C CA . LEU A 1 94 ? 6.992 -10.969 -4.251 1.00 98.00 94 LEU A CA 1
ATOM 751 C C . LEU A 1 94 ? 7.618 -12.359 -4.400 1.00 98.00 94 LEU A C 1
ATOM 753 O O . LEU A 1 94 ? 7.653 -12.892 -5.508 1.00 98.00 94 LEU A O 1
ATOM 757 N N . THR A 1 95 ? 8.062 -12.968 -3.297 1.00 97.81 95 THR A N 1
ATOM 758 C CA . THR A 1 95 ? 8.660 -14.311 -3.311 1.00 97.81 95 THR A CA 1
ATOM 759 C C . THR A 1 95 ? 7.645 -15.357 -3.769 1.00 97.81 95 THR A C 1
ATOM 761 O O . THR A 1 95 ? 7.965 -16.165 -4.642 1.00 97.81 95 THR A O 1
ATOM 764 N N . GLU A 1 96 ? 6.410 -15.309 -3.256 1.00 96.44 96 GLU A N 1
ATOM 765 C CA . GLU A 1 96 ? 5.327 -16.200 -3.685 1.00 96.44 96 GLU A CA 1
ATOM 766 C C . GLU A 1 96 ? 5.008 -16.007 -5.174 1.00 96.44 96 GLU A C 1
ATOM 768 O O . GLU A 1 96 ? 5.023 -16.974 -5.940 1.00 96.44 96 GLU A O 1
ATOM 773 N N . GLN A 1 97 ? 4.749 -14.767 -5.611 1.00 97.62 97 GLN A N 1
ATOM 774 C CA . GLN A 1 97 ? 4.341 -14.491 -6.993 1.00 97.62 97 GLN A CA 1
ATOM 775 C C . GLN A 1 97 ? 5.432 -14.894 -7.994 1.00 97.62 97 GLN A C 1
ATOM 777 O O . GLN A 1 97 ? 5.150 -15.610 -8.958 1.00 97.62 97 GLN A O 1
ATOM 782 N N . ILE A 1 98 ? 6.685 -14.497 -7.752 1.00 97.94 98 ILE A N 1
ATOM 783 C CA . ILE A 1 98 ? 7.822 -14.861 -8.607 1.00 97.94 98 ILE A CA 1
ATOM 784 C C . ILE A 1 98 ? 8.026 -16.380 -8.585 1.00 97.94 98 ILE A C 1
ATOM 786 O O . ILE A 1 98 ? 8.190 -16.989 -9.641 1.00 97.94 98 ILE A O 1
ATOM 790 N N . GLY A 1 99 ? 7.958 -17.013 -7.411 1.00 97.00 99 GLY A N 1
ATOM 791 C CA . GLY A 1 99 ? 8.116 -18.459 -7.260 1.00 97.00 99 GLY A CA 1
ATOM 792 C C . GLY A 1 99 ? 7.084 -19.256 -8.060 1.00 97.00 99 GLY A C 1
ATOM 793 O O . GLY A 1 99 ? 7.454 -20.180 -8.789 1.00 97.00 99 GLY A O 1
ATOM 794 N N . LEU A 1 100 ? 5.805 -18.870 -7.989 1.00 96.38 100 LEU A N 1
ATOM 795 C CA . LEU A 1 100 ? 4.721 -19.478 -8.767 1.00 96.38 100 LEU A CA 1
ATOM 796 C C . LEU A 1 100 ? 4.923 -19.279 -10.272 1.00 96.38 100 LEU A C 1
ATOM 798 O O . LEU A 1 100 ? 4.807 -20.230 -11.046 1.00 96.38 100 LEU A O 1
ATOM 802 N N . LEU A 1 101 ? 5.274 -18.066 -10.703 1.00 96.31 101 LEU A N 1
ATOM 803 C CA . LEU A 1 101 ? 5.526 -17.791 -12.117 1.00 96.31 101 LEU A CA 1
ATOM 804 C C . LEU A 1 101 ? 6.708 -18.608 -12.642 1.00 96.31 101 LEU A C 1
ATOM 806 O O . LEU A 1 101 ? 6.575 -19.256 -13.670 1.00 96.31 101 LEU A O 1
ATOM 810 N N . MET A 1 102 ? 7.822 -18.665 -11.912 1.00 95.44 102 MET A N 1
ATOM 811 C CA . MET A 1 102 ? 9.004 -19.439 -12.302 1.00 95.44 102 MET A CA 1
ATOM 812 C C . MET A 1 102 ? 8.798 -20.957 -12.263 1.00 95.44 102 MET A C 1
ATOM 814 O O . MET A 1 102 ? 9.570 -21.692 -12.893 1.00 95.44 102 MET A O 1
ATOM 818 N N . LYS A 1 103 ? 7.846 -21.437 -11.457 1.00 94.12 103 LYS A N 1
ATOM 819 C CA . LYS A 1 103 ? 7.492 -22.855 -11.354 1.00 94.12 103 LYS A CA 1
ATOM 820 C C . LYS A 1 103 ? 6.673 -23.303 -12.558 1.00 94.12 103 LYS A C 1
ATOM 822 O O . LYS A 1 103 ? 6.955 -24.363 -13.108 1.00 94.12 103 LYS A O 1
ATOM 827 N N . ASP A 1 104 ? 5.675 -22.513 -12.939 1.00 94.12 104 ASP A N 1
ATOM 828 C CA . ASP A 1 104 ? 4.674 -22.937 -13.921 1.00 94.12 104 ASP A CA 1
ATOM 829 C C . ASP A 1 104 ? 4.937 -22.403 -15.324 1.00 94.12 104 ASP A C 1
ATOM 831 O O . ASP A 1 104 ? 4.573 -23.038 -16.312 1.00 94.12 104 ASP A O 1
ATOM 835 N N . PHE A 1 105 ? 5.588 -21.248 -15.412 1.00 92.31 105 PHE A N 1
ATOM 836 C CA . PHE A 1 105 ? 6.034 -20.661 -16.657 1.00 92.31 105 PHE A CA 1
ATOM 837 C C . PHE A 1 105 ? 7.562 -20.775 -16.706 1.00 92.31 105 PHE A C 1
ATOM 839 O O . PHE A 1 105 ? 8.269 -20.472 -15.744 1.00 92.31 105 PHE A O 1
ATOM 846 N N . ASP A 1 106 ? 8.098 -21.242 -17.832 1.00 90.94 106 ASP A N 1
ATOM 847 C CA . ASP A 1 106 ? 9.545 -21.270 -18.072 1.00 90.94 106 ASP A CA 1
ATOM 848 C C . ASP A 1 106 ? 10.053 -19.851 -18.381 1.00 90.94 106 ASP A C 1
ATOM 850 O O . ASP A 1 106 ? 10.395 -19.521 -19.516 1.00 90.94 106 ASP A O 1
ATOM 854 N N . VAL A 1 107 ? 9.974 -18.982 -17.372 1.00 95.69 107 VAL A N 1
ATOM 855 C CA . VAL A 1 107 ? 10.292 -17.554 -17.449 1.00 95.69 107 VAL A CA 1
ATOM 856 C C . VAL A 1 107 ? 11.716 -17.275 -17.005 1.00 95.69 107 VAL A C 1
ATOM 858 O O . VAL A 1 107 ? 12.250 -17.932 -16.104 1.00 95.69 107 VAL A O 1
ATOM 861 N N . SER A 1 108 ? 12.303 -16.235 -17.589 1.00 95.94 108 SER A N 1
ATOM 862 C CA . SER A 1 108 ? 13.480 -15.569 -17.039 1.00 95.94 108 SER A CA 1
ATOM 863 C C . SER A 1 108 ? 13.043 -14.349 -16.239 1.00 95.94 108 SER A C 1
ATOM 865 O O . SER A 1 108 ? 12.200 -13.580 -16.699 1.00 95.94 108 SER A O 1
ATOM 867 N N . VAL A 1 109 ? 13.628 -14.167 -15.058 1.00 97.75 109 VAL A N 1
ATOM 868 C CA . VAL A 1 109 ? 13.349 -13.034 -14.173 1.00 97.75 109 VAL A CA 1
ATOM 869 C C . VAL A 1 109 ? 14.666 -12.350 -13.841 1.00 97.75 109 VAL A C 1
ATOM 871 O O . VAL A 1 109 ? 15.622 -13.018 -13.442 1.00 97.75 109 VAL A O 1
ATOM 874 N N . GLU A 1 110 ? 14.718 -11.035 -14.014 1.00 97.38 110 GLU A N 1
ATOM 875 C CA . GLU A 1 110 ? 15.900 -10.217 -13.757 1.00 97.38 110 GLU A CA 1
ATOM 876 C C . GLU A 1 110 ? 15.546 -8.949 -12.974 1.00 97.38 110 GLU A C 1
ATOM 878 O O . GLU A 1 110 ? 14.410 -8.472 -12.994 1.00 97.38 110 GLU A O 1
ATOM 883 N N . VAL A 1 111 ? 16.547 -8.413 -12.273 1.00 98.31 111 VAL A N 1
ATOM 884 C CA . VAL A 1 111 ? 16.465 -7.118 -11.594 1.00 98.31 111 VAL A CA 1
ATOM 885 C C . VAL A 1 111 ? 17.270 -6.114 -12.403 1.00 98.31 111 VAL A C 1
ATOM 887 O O . VAL A 1 111 ? 18.480 -6.285 -12.574 1.00 98.31 111 VAL A O 1
ATOM 890 N N . GLY A 1 112 ? 16.586 -5.089 -12.900 1.00 95.50 112 GLY A N 1
ATOM 891 C CA . GLY A 1 112 ? 17.162 -3.965 -13.624 1.00 95.50 112 GLY A CA 1
ATOM 892 C C . GLY A 1 112 ? 17.066 -2.660 -12.836 1.00 95.50 112 GLY A C 1
ATOM 893 O O . GLY A 1 112 ? 16.538 -2.609 -11.724 1.00 95.50 112 GLY A O 1
ATOM 894 N N . ARG A 1 113 ? 17.567 -1.585 -13.445 1.00 94.19 113 ARG A N 1
ATOM 895 C CA . ARG A 1 113 ? 17.301 -0.210 -13.012 1.00 94.19 113 ARG A CA 1
ATOM 896 C C . ARG A 1 113 ? 16.226 0.384 -13.905 1.00 94.19 113 ARG A C 1
ATOM 898 O O . ARG A 1 113 ? 16.315 0.236 -15.126 1.00 94.19 113 ARG A O 1
ATOM 905 N N . SER A 1 114 ? 15.241 1.030 -13.293 1.00 95.94 114 SER A N 1
ATOM 906 C CA . SER A 1 114 ? 14.204 1.746 -14.029 1.00 95.94 114 SER A CA 1
ATOM 907 C C . SER A 1 114 ? 14.701 3.115 -14.502 1.00 95.94 114 SER A C 1
ATOM 909 O O . SER A 1 114 ? 15.827 3.530 -14.220 1.00 95.94 114 SER A O 1
ATOM 911 N N . THR A 1 115 ? 13.836 3.838 -15.205 1.00 93.88 115 THR A N 1
ATOM 912 C CA . THR A 1 115 ? 14.007 5.262 -15.521 1.00 93.88 115 THR A CA 1
ATOM 913 C C . THR A 1 115 ? 13.178 6.170 -14.607 1.00 93.88 115 THR A C 1
ATOM 915 O O . THR A 1 115 ? 13.221 7.386 -14.764 1.00 93.88 115 THR A O 1
ATOM 918 N N . GLN A 1 116 ? 12.413 5.601 -13.669 1.00 95.12 116 GLN A N 1
ATOM 919 C CA . GLN A 1 116 ? 11.519 6.334 -12.775 1.00 95.12 116 GLN A CA 1
ATOM 920 C C . GLN A 1 116 ? 12.272 6.690 -11.493 1.00 95.12 116 GLN A C 1
ATOM 922 O O . GLN A 1 116 ? 12.674 5.805 -10.734 1.00 95.12 116 GLN A O 1
ATOM 927 N N . GLU A 1 117 ? 12.488 7.981 -11.253 1.00 96.44 117 GLU A N 1
ATOM 928 C CA . GLU A 1 117 ? 13.095 8.455 -10.009 1.00 96.44 117 GLU A CA 1
ATOM 929 C C . GLU A 1 117 ? 12.108 8.379 -8.836 1.00 96.44 117 GLU A C 1
ATOM 931 O O . GLU A 1 117 ? 10.918 8.647 -8.982 1.00 96.44 117 GLU A O 1
ATOM 936 N N . MET A 1 118 ? 12.627 8.029 -7.663 1.00 96.44 118 MET A N 1
ATOM 937 C CA . MET A 1 118 ? 11.914 7.991 -6.394 1.00 96.44 118 MET A CA 1
ATOM 938 C C . MET A 1 118 ? 11.785 9.406 -5.831 1.00 96.44 118 MET A C 1
ATOM 940 O O . MET A 1 118 ? 12.809 10.052 -5.588 1.00 96.44 118 MET A O 1
ATOM 944 N N . PRO A 1 119 ? 10.561 9.908 -5.595 1.00 95.56 119 PRO A N 1
ATOM 945 C CA . PRO A 1 119 ? 10.379 11.207 -4.975 1.00 95.56 119 PRO A CA 1
ATOM 946 C C . PRO A 1 119 ? 11.005 11.281 -3.588 1.00 95.56 119 PRO A C 1
ATOM 948 O O . PRO A 1 119 ? 10.804 10.409 -2.739 1.00 95.56 119 PRO A O 1
ATOM 951 N N . PHE A 1 120 ? 11.710 12.381 -3.333 1.00 93.06 120 PHE A N 1
ATOM 952 C CA . PHE A 1 120 ? 12.391 12.599 -2.066 1.00 93.06 120 PHE A CA 1
ATOM 953 C C . PHE A 1 120 ? 11.477 12.506 -0.829 1.00 93.06 120 PHE A C 1
ATOM 955 O O . PHE A 1 120 ? 11.963 12.011 0.188 1.00 93.06 120 PHE A O 1
ATOM 962 N N . PRO A 1 121 ? 10.179 12.898 -0.865 1.00 91.56 121 PRO A N 1
ATOM 963 C CA . PRO A 1 121 ? 9.318 12.806 0.313 1.00 91.56 121 PRO A CA 1
ATOM 964 C C . PRO A 1 121 ? 9.144 11.384 0.863 1.00 91.56 121 PRO A C 1
ATOM 966 O O . PRO A 1 121 ? 8.832 11.230 2.039 1.00 91.56 121 PRO A O 1
ATOM 969 N N . TYR A 1 122 ? 9.347 10.345 0.046 1.00 92.31 122 TYR A N 1
ATOM 970 C CA . TYR A 1 122 ? 9.127 8.951 0.452 1.00 92.31 122 TYR A CA 1
ATOM 971 C C . TYR A 1 122 ? 10.335 8.297 1.119 1.00 92.31 122 TYR A C 1
ATOM 973 O O . TYR A 1 122 ? 10.204 7.229 1.714 1.00 92.31 122 TYR A O 1
ATOM 981 N N . VAL A 1 123 ? 11.504 8.938 1.064 1.00 88.94 123 VAL A N 1
ATOM 982 C CA . VAL A 1 123 ? 12.706 8.453 1.754 1.00 88.94 123 VAL A CA 1
ATOM 983 C C . VAL A 1 123 ? 13.004 9.216 3.034 1.00 88.94 123 VAL A C 1
ATOM 985 O O . VAL A 1 123 ? 13.945 8.845 3.736 1.00 88.94 123 VAL A O 1
ATOM 988 N N . LEU A 1 124 ? 12.251 10.273 3.340 1.00 82.38 124 LEU A N 1
ATOM 989 C CA . LEU A 1 124 ? 12.456 11.053 4.554 1.00 82.38 124 LEU A CA 1
ATOM 990 C C . LEU A 1 124 ? 12.251 10.177 5.794 1.00 82.38 124 LEU A C 1
ATOM 992 O O . LEU A 1 124 ? 11.409 9.279 5.828 1.00 82.38 124 LEU A O 1
ATOM 996 N N . ASP A 1 125 ? 13.066 10.428 6.808 1.00 68.88 125 ASP A N 1
ATOM 997 C CA . ASP A 1 125 ? 12.881 9.911 8.155 1.00 68.88 125 ASP A CA 1
ATOM 998 C C . ASP A 1 125 ? 12.875 11.082 9.147 1.00 68.88 125 ASP A C 1
ATOM 1000 O O . ASP A 1 125 ? 13.180 12.225 8.791 1.00 68.88 125 ASP A O 1
ATOM 1004 N N . GLY A 1 126 ? 12.528 10.802 10.406 1.00 57.72 126 GLY A N 1
ATOM 1005 C CA . GLY A 1 126 ? 12.360 11.844 11.422 1.00 57.72 126 GLY A CA 1
ATOM 1006 C C . GLY A 1 126 ? 13.616 12.684 11.704 1.00 57.72 126 GLY A C 1
ATOM 1007 O O . GLY A 1 126 ? 13.491 13.749 12.302 1.00 57.72 126 GLY A O 1
ATOM 1008 N N . ALA A 1 127 ? 14.811 12.247 11.283 1.00 52.66 127 ALA A N 1
ATOM 1009 C CA . ALA A 1 127 ? 16.039 13.031 11.414 1.00 52.66 127 ALA A CA 1
ATOM 1010 C C . ALA A 1 127 ? 16.200 14.053 10.273 1.00 52.66 127 ALA A C 1
ATOM 1012 O O . ALA A 1 127 ? 16.695 15.155 10.508 1.00 52.66 127 ALA A O 1
ATOM 1013 N N . VAL A 1 128 ? 15.755 13.719 9.056 1.00 57.28 128 VAL A N 1
ATOM 1014 C CA . VAL A 1 128 ? 15.784 14.632 7.899 1.00 57.28 128 VAL A CA 1
ATOM 1015 C C . VAL A 1 128 ? 14.675 15.689 7.991 1.00 57.28 128 VAL A C 1
ATOM 1017 O O . VAL A 1 128 ? 14.914 16.845 7.642 1.00 57.28 128 VAL A O 1
ATOM 1020 N N . ASP A 1 129 ? 13.510 15.342 8.551 1.00 60.16 129 ASP A N 1
ATOM 1021 C CA . ASP A 1 129 ? 12.375 16.267 8.728 1.00 60.16 129 ASP A CA 1
ATOM 1022 C C . ASP A 1 129 ? 12.734 17.524 9.546 1.00 60.16 129 ASP A C 1
ATOM 1024 O O . ASP A 1 129 ? 12.258 18.621 9.253 1.00 60.16 129 ASP A O 1
ATOM 1028 N N . LEU A 1 130 ? 13.605 17.389 10.554 1.00 53.97 130 LEU A N 1
ATOM 1029 C CA . LEU A 1 130 ? 14.036 18.495 11.420 1.00 53.97 130 LEU A CA 1
ATOM 1030 C C . LEU A 1 130 ? 14.968 19.488 10.703 1.00 53.97 130 LEU A C 1
ATOM 1032 O O . LEU A 1 130 ? 14.876 20.686 10.950 1.00 53.97 130 LEU A O 1
ATOM 1036 N N . ALA A 1 131 ? 15.832 19.011 9.799 1.00 57.72 131 ALA A N 1
ATOM 1037 C CA . ALA A 1 131 ? 16.767 19.848 9.035 1.00 57.72 131 ALA A CA 1
ATOM 1038 C C . ALA A 1 131 ? 16.106 20.544 7.827 1.00 57.72 131 ALA A C 1
ATOM 1040 O O . ALA A 1 131 ? 16.600 21.557 7.334 1.00 57.72 131 ALA A O 1
ATOM 1041 N N . MET A 1 132 ? 14.968 20.026 7.354 1.00 60.34 132 MET A N 1
ATOM 1042 C CA . MET A 1 132 ? 14.173 20.632 6.279 1.00 60.34 132 MET A CA 1
ATOM 1043 C C . MET A 1 132 ? 13.410 21.896 6.701 1.00 60.34 132 MET A C 1
ATOM 1045 O O . MET A 1 132 ? 12.910 22.615 5.837 1.00 60.34 132 MET A O 1
ATOM 1049 N N . ALA A 1 133 ? 13.309 22.187 8.002 1.00 59.56 133 ALA A N 1
ATOM 1050 C CA . ALA A 1 133 ? 12.641 23.393 8.491 1.00 59.56 133 ALA A CA 1
ATOM 1051 C C . ALA A 1 133 ? 13.360 24.689 8.059 1.00 59.56 133 ALA A C 1
ATOM 1053 O O . ALA A 1 133 ? 12.703 25.715 7.880 1.00 59.56 133 ALA A O 1
ATOM 1054 N N . ASP A 1 134 ? 14.677 24.622 7.834 1.00 60.16 134 ASP A N 1
ATOM 1055 C CA . ASP A 1 134 ? 15.517 25.784 7.518 1.00 60.16 134 ASP A CA 1
ATOM 1056 C C . ASP A 1 134 ? 15.675 26.028 6.004 1.00 60.16 134 ASP A C 1
ATOM 1058 O O . ASP A 1 134 ? 15.765 27.173 5.555 1.00 60.16 134 ASP A O 1
ATOM 1062 N N . VAL A 1 135 ? 15.669 24.964 5.191 1.00 66.44 135 VAL A N 1
ATOM 1063 C CA . VAL A 1 135 ? 15.790 25.019 3.723 1.00 66.44 135 VAL A CA 1
ATOM 1064 C C . VAL A 1 135 ? 14.416 24.732 3.121 1.00 66.44 135 VAL A C 1
ATOM 1066 O O . VAL A 1 135 ? 14.033 23.579 2.939 1.00 66.44 135 VAL A O 1
ATOM 1069 N N . GLY A 1 136 ? 13.640 25.785 2.851 1.00 74.94 136 GLY A N 1
ATOM 1070 C CA . GLY A 1 136 ? 12.247 25.666 2.407 1.00 74.94 136 GLY A CA 1
ATOM 1071 C C . GLY A 1 136 ? 12.029 24.647 1.274 1.00 74.94 136 GLY A C 1
ATOM 1072 O O . GLY A 1 136 ? 12.815 24.557 0.330 1.00 74.94 136 GLY A O 1
ATOM 1073 N N . SER A 1 137 ? 10.917 23.907 1.337 1.00 78.50 137 SER A N 1
ATOM 1074 C CA . SER A 1 137 ? 10.605 22.761 0.459 1.00 78.50 137 SER A CA 1
ATOM 1075 C C . SER A 1 137 ? 10.692 23.046 -1.045 1.00 78.50 137 SER A C 1
ATOM 1077 O O . SER A 1 137 ? 11.049 22.159 -1.819 1.00 78.50 137 SER A O 1
ATOM 1079 N N . ALA A 1 138 ? 10.406 24.281 -1.464 1.00 84.75 138 ALA A N 1
ATOM 1080 C CA . ALA A 1 138 ? 10.500 24.709 -2.857 1.00 84.75 138 ALA A CA 1
ATOM 1081 C C . ALA A 1 138 ? 11.934 24.651 -3.406 1.00 84.75 138 ALA A C 1
ATOM 1083 O O . ALA A 1 138 ? 12.122 24.388 -4.590 1.00 84.75 138 ALA A O 1
ATOM 1084 N N . GLU A 1 139 ? 12.940 24.887 -2.563 1.00 88.75 139 GLU A N 1
ATOM 1085 C CA . GLU A 1 139 ? 14.338 24.833 -2.983 1.00 88.75 139 GLU A CA 1
ATOM 1086 C C . GLU A 1 139 ? 14.801 23.383 -3.158 1.00 88.75 139 GLU A C 1
ATOM 1088 O O . GLU A 1 139 ? 15.439 23.053 -4.152 1.00 88.75 139 GLU A O 1
ATOM 1093 N N . ILE A 1 140 ? 14.383 22.481 -2.268 1.00 89.44 140 ILE A N 1
ATOM 1094 C CA . ILE A 1 140 ? 14.649 21.040 -2.400 1.00 89.44 140 ILE A CA 1
ATOM 1095 C C . ILE A 1 140 ? 13.978 20.493 -3.670 1.00 89.44 140 ILE A C 1
ATOM 1097 O O . ILE A 1 140 ? 14.609 19.794 -4.461 1.00 89.44 140 ILE A O 1
ATOM 1101 N N . ALA A 1 141 ? 12.726 20.880 -3.920 1.00 90.25 141 ALA A N 1
ATOM 1102 C CA . ALA A 1 141 ? 11.959 20.459 -5.092 1.00 90.25 141 ALA A CA 1
ATOM 1103 C C . ALA A 1 141 ? 12.588 20.856 -6.442 1.00 90.25 141 ALA A C 1
ATOM 1105 O O . ALA A 1 141 ? 12.286 20.232 -7.456 1.00 90.25 141 ALA A O 1
ATOM 1106 N N . ARG A 1 142 ? 13.466 21.870 -6.483 1.00 91.06 142 ARG A N 1
ATOM 1107 C CA . ARG A 1 142 ? 14.180 22.262 -7.713 1.00 91.06 142 ARG A CA 1
ATOM 1108 C C . ARG A 1 142 ? 15.267 21.270 -8.112 1.00 91.06 142 ARG A C 1
ATOM 1110 O O . ARG A 1 142 ? 15.531 21.110 -9.301 1.00 91.06 142 ARG A O 1
ATOM 1117 N N . HIS A 1 143 ? 15.905 20.631 -7.134 1.00 93.44 143 HIS A N 1
ATOM 1118 C CA . HIS A 1 143 ? 17.091 19.798 -7.362 1.00 93.44 143 HIS A CA 1
ATOM 1119 C C . HIS A 1 143 ? 16.803 18.300 -7.238 1.00 93.44 143 HIS A C 1
ATOM 1121 O O . HIS A 1 143 ? 17.492 17.488 -7.863 1.00 93.44 143 HIS A O 1
ATOM 1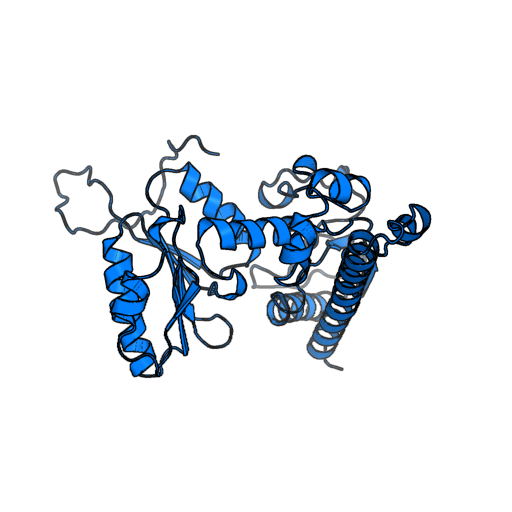127 N N . PHE A 1 144 ? 15.773 17.933 -6.473 1.00 94.88 144 PHE A N 1
ATOM 1128 C CA . PHE A 1 144 ? 15.433 16.550 -6.145 1.00 94.88 144 PHE A CA 1
ATOM 1129 C C . PHE A 1 144 ? 14.117 16.094 -6.795 1.00 94.88 144 PHE A C 1
ATOM 1131 O O . PHE A 1 144 ? 13.246 16.925 -7.057 1.00 94.88 144 PHE A O 1
ATOM 1138 N N . PRO A 1 145 ? 13.937 14.780 -7.037 1.00 94.06 145 PRO A N 1
ATOM 1139 C CA . PRO A 1 145 ? 12.697 14.250 -7.600 1.00 94.06 145 PRO A CA 1
ATOM 1140 C C . PRO A 1 145 ? 11.505 14.515 -6.672 1.00 94.06 145 PRO A C 1
ATOM 1142 O O . PRO A 1 145 ? 11.597 14.304 -5.461 1.00 94.06 145 PRO A O 1
ATOM 1145 N N . THR A 1 146 ? 10.376 14.948 -7.230 1.00 92.88 146 THR A N 1
ATOM 1146 C CA . THR A 1 146 ? 9.140 15.231 -6.483 1.00 92.88 146 THR A CA 1
ATOM 1147 C C . THR A 1 146 ? 7.987 14.371 -6.973 1.00 92.88 146 THR A C 1
ATOM 1149 O O . THR A 1 146 ? 8.051 13.766 -8.040 1.00 92.88 146 THR A O 1
ATOM 1152 N N . THR A 1 147 ? 6.929 14.282 -6.169 1.00 90.62 147 THR A N 1
ATOM 1153 C CA . THR A 1 147 ? 5.716 13.571 -6.567 1.00 90.62 147 THR A CA 1
ATOM 1154 C C . THR A 1 147 ? 4.948 14.407 -7.585 1.00 90.62 147 THR A C 1
ATOM 1156 O O . THR A 1 147 ? 4.307 15.395 -7.226 1.00 90.62 147 THR A O 1
ATOM 1159 N N . GLU A 1 148 ? 4.962 13.979 -8.842 1.00 87.00 148 GLU A N 1
ATOM 1160 C CA . GLU A 1 148 ? 4.121 14.546 -9.891 1.00 87.00 148 GLU A CA 1
ATOM 1161 C C . GLU A 1 148 ? 2.866 13.686 -10.063 1.00 87.00 148 GLU A C 1
ATOM 1163 O O . GLU A 1 148 ? 2.938 12.524 -10.458 1.00 87.00 148 GLU A O 1
ATOM 1168 N N . LEU A 1 149 ? 1.696 14.263 -9.762 1.00 85.06 149 LEU A N 1
ATOM 1169 C CA . LEU A 1 149 ? 0.416 13.540 -9.791 1.00 85.06 149 LEU A CA 1
ATOM 1170 C C . LEU A 1 149 ? 0.088 12.949 -11.169 1.00 85.06 149 LEU A C 1
ATOM 1172 O O . LEU A 1 149 ? -0.581 11.926 -11.241 1.00 85.06 149 LEU A O 1
ATOM 1176 N N . ALA A 1 150 ? 0.581 13.566 -12.245 1.00 85.12 150 ALA A N 1
ATOM 1177 C CA . ALA A 1 150 ? 0.379 13.096 -13.612 1.00 85.12 150 ALA A CA 1
ATOM 1178 C C . ALA A 1 150 ? 1.048 11.740 -13.907 1.00 85.12 150 ALA A C 1
ATOM 1180 O O . ALA A 1 150 ? 0.682 11.100 -14.886 1.00 85.12 150 ALA A O 1
ATOM 1181 N N . TYR A 1 151 ? 2.010 11.310 -13.081 1.00 83.50 151 TYR A N 1
ATOM 1182 C CA . TYR A 1 151 ? 2.722 10.037 -13.240 1.00 83.50 151 TYR A CA 1
ATOM 1183 C C . TYR A 1 151 ? 2.303 8.971 -12.225 1.00 83.50 151 TYR A C 1
ATOM 1185 O O . TYR A 1 151 ? 2.922 7.912 -12.166 1.00 83.50 151 TYR A O 1
ATOM 1193 N N . ILE A 1 152 ? 1.290 9.235 -11.397 1.00 86.88 152 ILE A N 1
ATOM 1194 C CA . ILE A 1 152 ? 0.753 8.217 -10.495 1.00 86.88 152 ILE A CA 1
ATOM 1195 C C . ILE A 1 152 ? -0.056 7.220 -11.328 1.00 86.88 152 ILE A C 1
ATOM 1197 O O . ILE A 1 152 ? -1.154 7.542 -11.776 1.00 86.88 152 ILE A O 1
ATOM 1201 N N . GLY A 1 153 ? 0.507 6.026 -11.531 1.00 79.94 153 GLY A N 1
ATOM 1202 C CA . GLY A 1 153 ? -0.089 4.988 -12.366 1.00 79.94 153 GLY A CA 1
ATOM 1203 C C . GLY A 1 153 ? -1.351 4.383 -11.746 1.00 79.94 153 GLY A C 1
ATOM 1204 O O . GLY A 1 153 ? -1.304 3.754 -10.680 1.00 79.94 153 GLY A O 1
ATOM 1205 N N . ASP A 1 154 ? -2.481 4.572 -12.419 1.00 85.81 154 ASP A N 1
ATOM 1206 C CA . ASP A 1 154 ? -3.811 4.027 -12.089 1.00 85.81 154 ASP A CA 1
ATOM 1207 C C . ASP A 1 154 ? -4.409 3.236 -13.266 1.00 85.81 154 ASP A C 1
ATOM 1209 O O . ASP A 1 154 ? -5.295 2.399 -13.097 1.00 85.81 154 ASP A O 1
ATOM 1213 N N . GLU A 1 155 ? -3.854 3.416 -14.463 1.00 88.12 155 GLU A N 1
ATOM 1214 C CA . GLU A 1 155 ? -4.365 2.920 -15.733 1.00 88.12 155 GLU A CA 1
ATOM 1215 C C . GLU A 1 155 ? -4.520 1.399 -15.793 1.00 88.12 155 GLU A C 1
ATOM 1217 O O . GLU A 1 155 ? -5.422 0.898 -16.463 1.00 88.12 155 GLU A O 1
ATOM 1222 N N . ILE A 1 156 ? -3.679 0.640 -15.089 1.00 89.69 156 ILE A N 1
ATOM 1223 C CA . ILE A 1 156 ? -3.784 -0.823 -15.053 1.00 89.69 156 ILE A CA 1
ATOM 1224 C C . ILE A 1 156 ? -4.964 -1.245 -14.171 1.00 89.69 156 ILE A C 1
ATOM 1226 O O . ILE A 1 156 ? -5.736 -2.125 -14.555 1.00 89.69 156 ILE A O 1
ATOM 1230 N N . ALA A 1 157 ? -5.110 -0.624 -12.998 1.00 88.00 157 ALA A N 1
ATOM 1231 C CA . ALA A 1 157 ? -6.183 -0.920 -12.053 1.00 88.00 157 ALA A CA 1
ATOM 1232 C C . ALA A 1 157 ? -7.552 -0.465 -12.585 1.00 88.00 157 ALA A C 1
ATOM 1234 O O . ALA A 1 157 ? -8.534 -1.192 -12.431 1.00 88.00 157 ALA A O 1
ATOM 1235 N N . ASP A 1 158 ? -7.585 0.669 -13.285 1.00 88.62 158 ASP A N 1
ATOM 1236 C CA . ASP A 1 158 ? -8.782 1.235 -13.914 1.00 88.62 158 ASP A CA 1
ATOM 1237 C C . ASP A 1 158 ? -9.135 0.566 -15.256 1.00 88.62 158 ASP A C 1
ATOM 1239 O O . ASP A 1 158 ? -10.192 0.825 -15.833 1.00 88.62 158 ASP A O 1
ATOM 1243 N N . GLY A 1 159 ? -8.269 -0.313 -15.775 1.00 89.06 159 GLY A N 1
ATOM 1244 C CA . GLY A 1 159 ? -8.481 -0.994 -17.056 1.00 89.06 159 GLY A CA 1
ATOM 1245 C C . GLY A 1 159 ? -8.343 -0.080 -18.280 1.00 89.06 159 GLY A C 1
ATOM 1246 O O . GLY A 1 159 ? -8.882 -0.387 -19.342 1.00 89.06 159 GLY A O 1
ATOM 1247 N N . LEU A 1 160 ? -7.623 1.031 -18.131 1.00 88.81 160 LEU A N 1
ATOM 1248 C CA . LEU A 1 160 ? -7.337 2.022 -19.169 1.00 88.81 160 LEU A CA 1
ATOM 1249 C C . LEU A 1 160 ? -6.022 1.753 -19.917 1.00 88.81 160 LEU A C 1
ATOM 1251 O O . LEU A 1 160 ? -5.754 2.407 -20.922 1.00 88.81 160 LEU A O 1
ATOM 1255 N N . TRP A 1 161 ? -5.202 0.805 -19.454 1.00 89.56 161 TRP A N 1
ATOM 1256 C CA . TRP A 1 161 ? -3.948 0.437 -20.114 1.00 89.56 161 TRP A CA 1
ATOM 1257 C C . TRP A 1 161 ? -4.181 -0.154 -21.516 1.00 89.56 161 TRP A C 1
ATOM 1259 O O . TRP A 1 161 ? -4.983 -1.076 -21.698 1.00 89.56 161 TRP A O 1
ATOM 1269 N N . ILE A 1 162 ? -3.443 0.350 -22.513 1.00 87.56 162 ILE A N 1
ATOM 1270 C CA . ILE A 1 162 ? -3.602 -0.020 -23.926 1.00 87.56 162 ILE A CA 1
ATOM 1271 C C . ILE A 1 162 ? -2.355 -0.780 -24.417 1.00 87.56 162 ILE A C 1
ATOM 1273 O O . ILE A 1 162 ? -1.340 -0.151 -24.720 1.00 87.56 162 ILE A O 1
ATOM 1277 N N . PRO A 1 163 ? -2.430 -2.114 -24.613 1.00 84.88 163 PRO A N 1
ATOM 1278 C CA . PRO A 1 163 ? -1.269 -2.935 -24.964 1.00 84.88 163 PRO A CA 1
ATOM 1279 C C . PRO A 1 163 ? -0.529 -2.533 -26.242 1.00 84.88 163 PRO A C 1
ATOM 1281 O O . PRO A 1 163 ? 0.641 -2.854 -26.393 1.00 84.88 163 PRO A O 1
ATOM 1284 N N . SER A 1 164 ? -1.209 -1.902 -27.202 1.00 84.44 164 SER A N 1
ATOM 1285 C CA . SER A 1 164 ? -0.610 -1.530 -28.489 1.00 84.44 164 SER A CA 1
ATOM 1286 C C . SER A 1 164 ? 0.286 -0.294 -28.423 1.00 84.44 164 SER A C 1
ATOM 1288 O O . SER A 1 164 ? 0.942 0.010 -29.414 1.00 84.44 164 SER A O 1
ATOM 1290 N N . LEU A 1 165 ? 0.267 0.443 -27.309 1.00 84.44 165 LEU A N 1
ATOM 1291 C CA . LEU A 1 165 ? 1.043 1.673 -27.135 1.00 84.44 165 LEU A CA 1
ATOM 1292 C C . LEU A 1 165 ? 2.361 1.446 -26.386 1.00 84.44 165 LEU A C 1
ATOM 1294 O O . LEU A 1 165 ? 3.176 2.362 -26.321 1.00 84.44 165 LEU A O 1
ATOM 1298 N N . GLU A 1 166 ? 2.588 0.244 -25.853 1.00 84.62 166 GLU A N 1
ATOM 1299 C CA . GLU A 1 166 ? 3.743 -0.063 -25.013 1.00 84.62 166 GLU A CA 1
ATOM 1300 C C . GLU A 1 166 ? 4.471 -1.326 -25.478 1.00 84.62 166 GLU A C 1
ATOM 1302 O O . GLU A 1 166 ? 3.866 -2.332 -25.848 1.00 84.62 166 GLU A O 1
ATOM 1307 N N . GLU A 1 167 ? 5.803 -1.283 -25.435 1.00 84.44 167 GLU A N 1
ATOM 1308 C CA . GLU A 1 167 ? 6.653 -2.423 -25.800 1.00 84.44 167 GLU A CA 1
ATOM 1309 C C . GLU A 1 167 ? 6.706 -3.492 -24.699 1.00 84.44 167 GLU A C 1
ATOM 1311 O O . GLU A 1 167 ? 6.907 -4.679 -24.975 1.00 84.44 167 GLU A O 1
ATOM 1316 N N . THR A 1 168 ? 6.531 -3.071 -23.444 1.00 92.50 168 THR A N 1
ATOM 1317 C CA . THR A 1 168 ? 6.608 -3.923 -22.255 1.00 92.50 168 THR A CA 1
ATOM 1318 C C . THR A 1 168 ? 5.262 -3.942 -21.552 1.00 92.50 168 THR A C 1
ATOM 1320 O O . THR A 1 168 ? 4.585 -2.927 -21.459 1.00 92.50 168 THR A O 1
ATOM 1323 N N . ARG A 1 169 ? 4.848 -5.116 -21.077 1.00 95.06 169 ARG A N 1
ATOM 1324 C CA . ARG A 1 169 ? 3.561 -5.298 -20.403 1.00 95.06 169 ARG A CA 1
ATOM 1325 C C . ARG A 1 169 ? 3.695 -5.071 -18.893 1.00 95.06 169 ARG A C 1
ATOM 1327 O O . ARG A 1 169 ? 4.738 -5.394 -18.324 1.00 95.06 169 ARG A O 1
ATOM 1334 N N . PRO A 1 170 ? 2.642 -4.619 -18.203 1.00 95.06 170 PRO A N 1
ATOM 1335 C CA . PRO A 1 170 ? 2.687 -4.472 -16.757 1.00 95.06 170 PRO A CA 1
ATOM 1336 C C . PRO A 1 170 ? 2.774 -5.833 -16.063 1.00 95.06 170 PRO A C 1
ATOM 1338 O O . PRO A 1 170 ? 1.988 -6.743 -16.342 1.00 95.06 170 PRO A O 1
ATOM 1341 N N . LEU A 1 171 ? 3.730 -5.980 -15.141 1.00 95.75 171 LEU A N 1
ATOM 1342 C CA . LEU A 1 171 ? 3.885 -7.195 -14.333 1.00 95.75 171 LEU A CA 1
ATOM 1343 C C . LEU A 1 171 ? 2.991 -7.203 -13.078 1.00 95.75 171 LEU A C 1
ATOM 1345 O O . LEU A 1 171 ? 2.664 -8.272 -12.561 1.00 95.75 171 LEU A O 1
ATOM 1349 N N . ALA A 1 172 ? 2.586 -6.032 -12.587 1.00 95.44 172 ALA A N 1
ATOM 1350 C CA . ALA A 1 172 ? 1.688 -5.874 -11.444 1.00 95.44 172 ALA A CA 1
ATOM 1351 C C . ALA A 1 172 ? 0.686 -4.738 -11.693 1.00 95.44 172 ALA A C 1
ATOM 1353 O O . ALA A 1 172 ? 0.828 -3.989 -12.651 1.00 95.44 172 ALA A O 1
ATOM 1354 N N . LEU A 1 173 ? -0.330 -4.618 -10.831 1.00 95.00 173 LEU A N 1
ATOM 1355 C CA . LEU A 1 173 ? -1.356 -3.571 -10.958 1.00 95.00 173 LEU A CA 1
ATOM 1356 C C . LEU A 1 173 ? -0.857 -2.172 -10.585 1.00 95.00 173 LEU A C 1
ATOM 1358 O O . LEU A 1 173 ? -1.443 -1.192 -11.023 1.00 95.00 173 LEU A O 1
ATOM 1362 N N . PHE 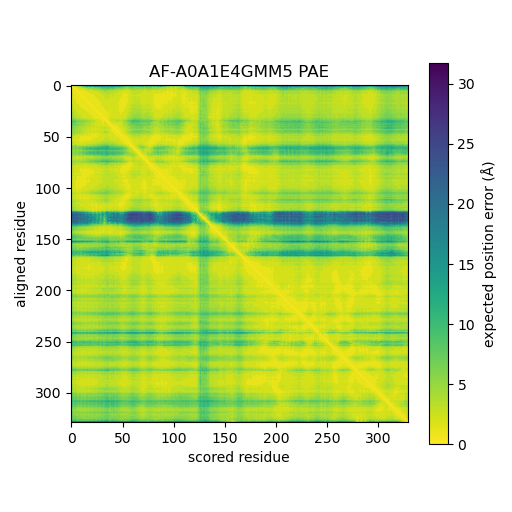A 1 174 ? 0.172 -2.089 -9.741 1.00 97.06 174 PHE A N 1
ATOM 1363 C CA . PHE A 1 174 ? 0.682 -0.836 -9.197 1.00 97.06 174 PHE A CA 1
ATOM 1364 C C . PHE A 1 174 ? 2.202 -0.823 -9.303 1.00 97.06 174 PHE A C 1
ATOM 1366 O O . PHE A 1 174 ? 2.851 -1.826 -8.987 1.00 97.06 174 PHE A O 1
ATOM 1373 N N . ASP A 1 175 ? 2.742 0.309 -9.735 1.00 96.75 175 ASP A N 1
ATOM 1374 C CA . ASP A 1 175 ? 4.173 0.565 -9.814 1.00 96.75 175 ASP A CA 1
ATOM 1375 C C . ASP A 1 175 ? 4.722 1.114 -8.480 1.00 96.75 175 ASP A C 1
ATOM 1377 O O . ASP A 1 175 ? 3.979 1.371 -7.523 1.00 96.75 175 ASP A O 1
ATOM 1381 N N . GLY A 1 176 ? 6.044 1.266 -8.384 1.00 96.56 176 GLY A N 1
ATOM 1382 C CA . GLY A 1 176 ? 6.716 1.705 -7.160 1.00 96.56 176 GLY A CA 1
ATOM 1383 C C . GLY A 1 176 ? 6.242 3.080 -6.684 1.00 96.56 176 GLY A C 1
ATOM 1384 O O . GLY A 1 176 ? 5.963 3.259 -5.497 1.00 96.56 176 GLY A O 1
ATOM 1385 N N . LEU A 1 177 ? 6.078 4.024 -7.613 1.00 96.75 177 LEU A N 1
ATOM 1386 C CA . LEU A 1 177 ? 5.634 5.381 -7.309 1.00 96.75 177 LEU A CA 1
ATOM 1387 C C . LEU A 1 177 ? 4.199 5.409 -6.760 1.00 96.75 177 LEU A C 1
ATOM 1389 O O . LEU A 1 177 ? 3.932 6.060 -5.743 1.00 96.75 177 LEU A O 1
ATOM 1393 N N . ARG A 1 178 ? 3.271 4.675 -7.385 1.00 97.38 178 ARG A N 1
ATOM 1394 C CA . ARG A 1 178 ? 1.887 4.560 -6.915 1.00 97.38 178 ARG A CA 1
ATOM 1395 C C . ARG A 1 178 ? 1.790 3.933 -5.530 1.00 97.38 178 ARG A C 1
ATOM 1397 O O . ARG A 1 178 ? 0.965 4.364 -4.711 1.00 97.38 178 ARG A O 1
ATOM 1404 N N . ILE A 1 179 ? 2.600 2.906 -5.273 1.00 97.69 179 ILE A N 1
ATOM 1405 C CA . ILE A 1 179 ? 2.654 2.245 -3.970 1.00 97.69 179 ILE A CA 1
ATOM 1406 C C . ILE A 1 179 ? 3.125 3.240 -2.906 1.00 97.69 179 ILE A C 1
ATOM 1408 O O . ILE A 1 179 ? 2.418 3.413 -1.915 1.00 97.69 179 ILE A O 1
ATOM 1412 N N . ASP A 1 180 ? 4.248 3.937 -3.108 1.00 96.88 180 ASP A N 1
ATOM 1413 C CA . ASP A 1 180 ? 4.761 4.908 -2.128 1.00 96.88 180 ASP A CA 1
ATOM 1414 C C . ASP A 1 180 ? 3.758 6.032 -1.846 1.00 96.88 180 ASP A C 1
ATOM 1416 O O . ASP A 1 180 ? 3.495 6.365 -0.685 1.00 96.88 180 ASP A O 1
ATOM 1420 N N . PHE A 1 181 ? 3.127 6.564 -2.899 1.00 96.38 181 PHE A N 1
ATOM 1421 C CA . PHE A 1 181 ? 2.058 7.549 -2.764 1.00 96.38 181 PHE A CA 1
ATOM 1422 C C . PHE A 1 181 ? 0.929 7.036 -1.865 1.00 96.38 181 PHE A C 1
ATOM 1424 O O . PHE A 1 181 ? 0.506 7.726 -0.934 1.00 96.38 181 PHE A O 1
ATOM 1431 N N . SER A 1 182 ? 0.468 5.812 -2.108 1.00 97.25 182 SER A N 1
ATOM 1432 C CA . SER A 1 182 ? -0.634 5.216 -1.357 1.00 97.25 182 SER A CA 1
ATOM 1433 C C . SER A 1 182 ? -0.249 4.872 0.079 1.00 97.25 182 SER A C 1
ATOM 1435 O O . SER A 1 182 ? -1.041 5.124 0.981 1.00 97.25 182 SER A O 1
ATOM 1437 N N . LEU A 1 183 ? 0.967 4.380 0.336 1.00 97.12 183 LEU A N 1
ATOM 1438 C CA . LEU A 1 183 ? 1.452 4.120 1.697 1.00 97.12 183 LEU A CA 1
ATOM 1439 C C . LEU A 1 183 ? 1.515 5.413 2.526 1.00 97.12 183 LEU A C 1
ATOM 1441 O O . LEU A 1 183 ? 1.050 5.437 3.668 1.00 97.12 183 LEU A O 1
ATOM 1445 N N . ALA A 1 184 ? 2.007 6.508 1.938 1.00 94.94 184 ALA A N 1
ATOM 1446 C CA . ALA A 1 184 ? 2.026 7.815 2.592 1.00 94.94 184 ALA A CA 1
ATOM 1447 C C . ALA A 1 184 ? 0.605 8.337 2.876 1.00 94.94 184 ALA A C 1
ATOM 1449 O O . ALA A 1 184 ? 0.324 8.846 3.967 1.00 94.94 184 ALA A O 1
ATOM 1450 N N . ARG A 1 185 ? -0.320 8.179 1.918 1.00 95.94 185 ARG A N 1
ATOM 1451 C CA . ARG A 1 185 ? -1.725 8.578 2.081 1.00 95.94 185 ARG A CA 1
ATOM 1452 C C . ARG A 1 185 ? -2.460 7.729 3.110 1.00 95.94 185 ARG A C 1
ATOM 1454 O O . ARG A 1 185 ? -3.197 8.296 3.912 1.00 95.94 185 ARG A O 1
ATOM 1461 N N . LEU A 1 186 ? -2.222 6.417 3.156 1.00 97.38 186 LEU A N 1
ATOM 1462 C CA . LEU A 1 186 ? -2.761 5.545 4.200 1.00 97.38 186 LEU A CA 1
ATOM 1463 C C . LEU A 1 186 ? -2.353 6.055 5.571 1.00 97.38 186 LEU A C 1
ATOM 1465 O O . LEU A 1 186 ? -3.230 6.307 6.393 1.00 97.38 186 LEU A O 1
ATOM 1469 N N . ALA A 1 187 ? -1.060 6.288 5.799 1.00 95.56 187 ALA A N 1
ATOM 1470 C CA . ALA A 1 187 ? -0.591 6.758 7.096 1.00 95.56 187 ALA A CA 1
ATOM 1471 C C . ALA A 1 187 ? -1.227 8.098 7.503 1.00 95.56 187 ALA A C 1
ATOM 1473 O O . ALA A 1 187 ? -1.603 8.286 8.661 1.00 95.56 187 ALA A O 1
ATOM 1474 N N . HIS A 1 188 ? -1.413 9.003 6.539 1.00 94.69 188 HIS A N 1
ATOM 1475 C CA . HIS A 1 188 ? -2.082 10.282 6.755 1.00 94.69 188 HIS A CA 1
ATOM 1476 C C . HIS A 1 188 ? -3.576 10.138 7.093 1.00 94.69 188 HIS A C 1
ATOM 1478 O O . HIS A 1 188 ? -4.036 10.702 8.083 1.00 94.69 188 HIS A O 1
ATOM 1484 N N . TYR A 1 189 ? -4.343 9.392 6.293 1.00 97.12 189 TYR A N 1
ATOM 1485 C CA . TYR A 1 189 ? -5.794 9.279 6.474 1.00 97.12 189 TYR A CA 1
ATOM 1486 C C . TYR A 1 189 ? -6.191 8.429 7.677 1.00 97.12 189 TYR A C 1
ATOM 1488 O O . TYR A 1 189 ? -7.231 8.693 8.284 1.00 97.12 189 TYR A O 1
ATOM 1496 N N . THR A 1 190 ? -5.379 7.422 8.005 1.00 97.81 190 THR A N 1
ATOM 1497 C CA . THR A 1 190 ? -5.692 6.421 9.033 1.00 97.81 190 THR A CA 1
ATOM 1498 C C . THR A 1 190 ? -5.064 6.707 10.390 1.00 97.81 190 THR A C 1
ATOM 1500 O O . THR A 1 190 ? -5.568 6.233 11.409 1.00 97.81 190 THR A O 1
ATOM 1503 N N . GLY A 1 191 ? -3.987 7.496 10.427 1.00 96.56 191 GLY A N 1
ATOM 1504 C CA . GLY A 1 191 ? -3.253 7.782 11.656 1.00 96.56 191 GLY A CA 1
ATOM 1505 C C . GLY A 1 191 ? -2.460 6.597 12.202 1.00 96.56 191 GLY A C 1
ATOM 1506 O O . GLY A 1 191 ? -2.103 6.607 13.384 1.00 96.56 191 GLY A O 1
ATOM 1507 N N . THR A 1 192 ? -2.195 5.585 11.376 1.00 97.31 192 THR A N 1
ATOM 1508 C CA . THR A 1 192 ? -1.414 4.391 11.715 1.00 97.31 192 THR A CA 1
ATOM 1509 C C . THR A 1 192 ? -0.302 4.154 10.688 1.00 97.31 192 THR A C 1
ATOM 1511 O O . THR A 1 192 ? -0.386 4.637 9.560 1.00 97.31 192 THR A O 1
ATOM 1514 N N . PRO A 1 193 ? 0.780 3.437 11.038 1.00 96.38 193 PRO A N 1
ATOM 1515 C CA . PRO A 1 193 ? 1.745 2.970 10.045 1.00 96.38 193 PRO A CA 1
ATOM 1516 C C . PRO A 1 193 ? 1.077 2.043 9.020 1.00 96.38 193 PRO A C 1
ATOM 1518 O O . PRO A 1 193 ? 0.379 1.099 9.396 1.00 96.38 193 PRO A O 1
ATOM 1521 N N . ALA A 1 194 ? 1.308 2.276 7.725 1.00 95.62 194 ALA A N 1
ATOM 1522 C CA . ALA A 1 194 ? 0.710 1.468 6.657 1.00 95.62 194 ALA A CA 1
ATOM 1523 C C . ALA A 1 194 ? 1.175 -0.003 6.709 1.00 95.62 194 ALA A C 1
ATOM 1525 O O . ALA A 1 194 ? 0.457 -0.917 6.299 1.00 95.62 194 ALA A O 1
ATOM 1526 N N . GLU A 1 195 ? 2.359 -0.245 7.273 1.00 95.19 195 GLU A N 1
ATOM 1527 C CA . GLU A 1 195 ? 2.936 -1.565 7.516 1.00 95.19 195 GLU A CA 1
ATOM 1528 C C . GLU A 1 195 ? 2.101 -2.409 8.489 1.00 95.19 195 GLU A C 1
ATOM 1530 O O . GLU A 1 195 ? 2.135 -3.637 8.424 1.00 95.19 195 GLU A O 1
ATOM 1535 N N . HIS A 1 196 ? 1.317 -1.771 9.365 1.00 97.94 196 HIS A N 1
ATOM 1536 C CA . HIS A 1 196 ? 0.488 -2.466 10.349 1.00 97.94 196 HIS A CA 1
ATOM 1537 C C . HIS A 1 196 ? -0.829 -2.982 9.766 1.00 97.94 196 HIS A C 1
ATOM 1539 O O . HIS A 1 196 ? -1.502 -3.786 10.408 1.00 97.94 196 HIS A O 1
ATOM 1545 N N . VAL A 1 197 ? -1.198 -2.588 8.544 1.00 98.38 197 VAL A N 1
ATOM 1546 C CA . VAL A 1 197 ? -2.407 -3.095 7.887 1.00 98.38 197 VAL A CA 1
ATOM 1547 C C . VAL A 1 197 ? -2.324 -4.615 7.722 1.00 98.38 197 VAL A C 1
ATOM 1549 O O . VAL A 1 197 ? -1.367 -5.154 7.167 1.00 98.38 197 VAL A O 1
ATOM 1552 N N . GLN A 1 198 ? -3.347 -5.308 8.201 1.00 98.31 198 GLN A N 1
ATOM 1553 C CA . GLN A 1 198 ? -3.536 -6.752 8.074 1.00 98.31 198 GLN A CA 1
ATOM 1554 C C . GLN A 1 198 ? -4.267 -7.135 6.776 1.00 98.31 198 GLN A C 1
ATOM 1556 O O . GLN A 1 198 ? -4.939 -6.306 6.164 1.00 98.31 198 GLN A O 1
ATOM 1561 N N . GLN A 1 199 ? -4.163 -8.405 6.379 1.00 96.88 199 GLN A N 1
ATOM 1562 C CA . GLN A 1 199 ? -4.706 -8.942 5.125 1.00 96.88 199 GLN A CA 1
ATOM 1563 C C . GLN A 1 199 ? -6.241 -8.989 5.052 1.00 96.88 199 GLN A C 1
ATOM 1565 O O . GLN A 1 199 ? -6.785 -9.004 3.946 1.00 96.88 199 GLN A O 1
ATOM 1570 N N . TYR A 1 200 ? -6.927 -9.029 6.197 1.00 98.56 200 TYR A N 1
ATOM 1571 C CA . TYR A 1 200 ? -8.388 -9.058 6.282 1.00 98.56 200 TYR A CA 1
ATOM 1572 C C . TYR A 1 200 ? -8.892 -7.728 6.828 1.00 98.56 200 TYR A C 1
ATOM 1574 O O . TYR A 1 200 ? -8.526 -7.323 7.932 1.00 98.56 200 TYR A O 1
ATOM 1582 N N . ILE A 1 201 ? -9.712 -7.039 6.039 1.00 98.81 201 ILE A N 1
ATOM 1583 C CA . ILE A 1 201 ? -10.122 -5.664 6.319 1.00 98.81 201 ILE A CA 1
ATOM 1584 C C . ILE A 1 201 ? -11.630 -5.601 6.575 1.00 98.81 201 ILE A C 1
ATOM 1586 O O . ILE A 1 201 ? -12.437 -6.181 5.854 1.00 98.81 201 ILE A O 1
ATOM 1590 N N . LEU A 1 202 ? -12.020 -4.856 7.597 1.00 98.81 202 LEU A N 1
ATOM 1591 C CA . LEU A 1 202 ? -13.389 -4.483 7.902 1.00 98.81 202 LEU A CA 1
ATOM 1592 C C . LEU A 1 202 ? -13.521 -2.973 7.716 1.00 98.81 202 LEU A C 1
ATOM 1594 O O . LEU A 1 202 ? -12.723 -2.200 8.242 1.00 98.81 202 LEU A O 1
ATOM 1598 N N . PHE A 1 203 ? -14.546 -2.550 6.993 1.00 98.81 203 PHE A N 1
ATOM 1599 C CA . PHE A 1 203 ? -14.968 -1.161 6.922 1.00 98.81 203 PHE A CA 1
ATOM 1600 C C . PHE A 1 203 ? -16.186 -0.952 7.805 1.00 98.81 203 PHE A C 1
ATOM 1602 O O . PHE A 1 203 ? -17.082 -1.792 7.838 1.00 98.81 203 PHE A O 1
ATOM 1609 N N . THR A 1 204 ? -16.244 0.188 8.484 1.00 98.62 204 THR A N 1
ATOM 1610 C CA . THR A 1 204 ? -17.437 0.616 9.214 1.00 98.62 204 THR A CA 1
ATOM 1611 C C . THR A 1 204 ? -17.742 2.083 8.955 1.00 98.62 204 THR A C 1
ATOM 1613 O O . THR A 1 204 ? -16.839 2.881 8.714 1.00 98.62 204 THR A O 1
ATOM 1616 N N . ASN A 1 205 ? -19.026 2.431 9.002 1.00 97.56 205 ASN A N 1
ATOM 1617 C CA . ASN A 1 205 ? -19.517 3.807 8.938 1.00 97.56 205 ASN A CA 1
ATOM 1618 C C . ASN A 1 205 ? -19.986 4.331 10.305 1.00 97.56 205 ASN A C 1
ATOM 1620 O O . ASN A 1 205 ? -20.547 5.423 10.384 1.00 97.56 205 ASN A O 1
ATOM 1624 N N . TYR A 1 206 ? -19.786 3.561 11.382 1.00 96.38 206 TYR A N 1
ATOM 1625 C CA . TYR A 1 206 ? -20.327 3.888 12.695 1.00 96.38 206 TYR A CA 1
ATOM 1626 C C . TYR A 1 206 ? -19.340 3.612 13.823 1.00 96.38 206 TYR A C 1
ATOM 1628 O O . TYR A 1 206 ? -18.891 2.487 14.028 1.00 96.38 206 TYR A O 1
ATOM 1636 N N . HIS A 1 207 ? -19.048 4.655 14.602 1.00 94.25 207 HIS A N 1
ATOM 1637 C CA . HIS A 1 207 ? -17.975 4.634 15.595 1.00 94.25 207 HIS A CA 1
ATOM 1638 C C . HIS A 1 207 ? -18.144 3.558 16.675 1.00 94.25 207 HIS A C 1
ATOM 1640 O O . HIS A 1 207 ? -17.149 3.014 17.126 1.00 94.25 207 HIS A O 1
ATOM 1646 N N . ARG A 1 208 ? -19.371 3.151 17.029 1.00 95.38 208 ARG A N 1
ATOM 1647 C CA . ARG A 1 208 ? -19.570 2.095 18.041 1.00 95.38 208 ARG A CA 1
ATOM 1648 C C . ARG A 1 208 ? -18.960 0.742 17.658 1.00 95.38 208 ARG A C 1
ATOM 1650 O O . ARG A 1 208 ? -18.661 -0.049 18.545 1.00 95.38 208 ARG A O 1
ATOM 1657 N N . TYR A 1 209 ? -18.765 0.465 16.365 1.00 97.88 209 TYR A N 1
ATOM 1658 C CA . TYR A 1 209 ? -18.025 -0.729 15.940 1.00 97.88 209 TYR A CA 1
ATOM 1659 C C . TYR A 1 209 ? -16.540 -0.643 16.294 1.00 97.88 209 TYR A C 1
ATOM 1661 O O . TYR A 1 209 ? -15.925 -1.673 16.546 1.00 97.88 209 TYR A O 1
ATOM 1669 N N . VAL A 1 210 ? -15.972 0.565 16.326 1.00 97.44 210 VAL A N 1
ATOM 1670 C CA . VAL A 1 210 ? -14.595 0.793 16.771 1.00 97.44 210 VAL A CA 1
ATOM 1671 C C . VAL A 1 210 ? -14.470 0.484 18.255 1.00 97.44 210 VAL A C 1
ATOM 1673 O O . VAL A 1 210 ? -13.595 -0.295 18.617 1.00 97.44 210 VAL A O 1
ATOM 1676 N N . ASP A 1 211 ? -15.366 1.023 19.088 1.00 96.06 211 ASP A N 1
ATOM 1677 C CA . ASP A 1 211 ? -15.360 0.777 20.538 1.00 96.06 211 ASP A CA 1
ATOM 1678 C C . ASP A 1 211 ? -15.372 -0.729 20.842 1.00 96.06 211 ASP A C 1
ATOM 1680 O O . ASP A 1 211 ? -14.556 -1.235 21.614 1.00 96.06 211 ASP A O 1
ATOM 1684 N N . GLU A 1 212 ? -16.260 -1.465 20.169 1.00 98.12 212 GLU A N 1
ATOM 1685 C CA . GLU A 1 212 ? -16.390 -2.909 20.353 1.00 98.12 212 GLU A CA 1
ATOM 1686 C C . GLU A 1 212 ? -15.187 -3.685 19.798 1.00 98.12 212 GLU A C 1
ATOM 1688 O O . GLU A 1 212 ? -14.721 -4.631 20.432 1.00 98.12 212 GLU A O 1
ATOM 1693 N N . PHE A 1 213 ? -14.638 -3.275 18.651 1.00 98.62 213 PHE A N 1
ATOM 1694 C CA . PHE A 1 213 ? -13.446 -3.898 18.074 1.00 98.62 213 PHE A CA 1
ATOM 1695 C C . PHE A 1 213 ? -12.211 -3.712 18.957 1.00 98.62 213 PHE A C 1
ATOM 1697 O O . PHE A 1 213 ? -11.433 -4.650 19.111 1.00 98.62 213 PHE A O 1
ATOM 1704 N N . VAL A 1 214 ? -12.036 -2.529 19.552 1.00 98.38 214 VAL A N 1
ATOM 1705 C CA . VAL A 1 214 ? -10.930 -2.237 20.474 1.00 98.38 214 VAL A CA 1
ATOM 1706 C C . VAL A 1 214 ? -11.072 -3.067 21.745 1.00 98.38 214 VAL A C 1
ATOM 1708 O O . VAL A 1 214 ? -10.131 -3.773 22.104 1.00 98.38 214 VAL A O 1
ATOM 1711 N N . ARG A 1 215 ? -12.257 -3.059 22.373 1.00 98.19 215 ARG A N 1
ATOM 1712 C CA . ARG A 1 215 ? -12.553 -3.872 23.564 1.00 98.19 215 ARG A CA 1
ATOM 1713 C C . ARG A 1 215 ? -12.262 -5.352 23.317 1.00 98.19 215 ARG A C 1
ATOM 171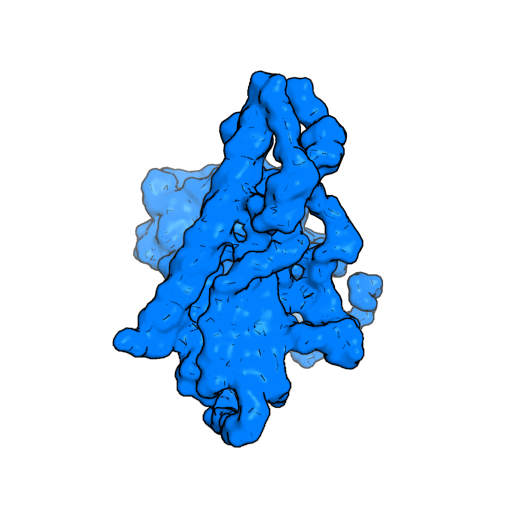5 O O . ARG A 1 215 ? -11.540 -5.991 24.081 1.00 98.19 215 ARG A O 1
ATOM 1722 N N . TRP A 1 216 ? -12.805 -5.894 22.227 1.00 98.44 216 TRP A N 1
ATOM 1723 C CA . TRP A 1 216 ? -12.567 -7.279 21.841 1.00 98.44 216 TRP A CA 1
ATOM 1724 C C . TRP A 1 216 ? -11.085 -7.526 21.539 1.00 98.44 216 TRP A C 1
ATOM 1726 O O . TRP A 1 216 ? -10.514 -8.475 22.060 1.00 98.44 216 TRP A O 1
ATOM 1736 N N . GLY A 1 217 ? -10.423 -6.661 20.769 1.00 98.38 217 GLY A N 1
ATOM 1737 C CA . GLY A 1 217 ? -9.007 -6.795 20.423 1.00 98.38 217 GLY A CA 1
ATOM 1738 C C . GLY A 1 217 ? -8.086 -6.848 21.646 1.00 98.38 217 GLY A C 1
ATOM 1739 O O . GLY A 1 217 ? -7.228 -7.727 21.723 1.00 98.38 217 GLY A O 1
ATOM 1740 N N . CYS A 1 218 ? -8.304 -5.977 22.635 1.00 97.88 218 CYS A N 1
ATOM 1741 C CA . CYS A 1 218 ? -7.580 -5.993 23.909 1.00 97.88 218 CYS A CA 1
ATOM 1742 C C . CYS A 1 218 ? -7.779 -7.309 24.679 1.00 97.88 218 CYS A C 1
ATOM 1744 O O . CYS A 1 218 ? -6.827 -7.851 25.242 1.00 97.88 218 CYS A O 1
ATOM 1746 N N . GLU A 1 219 ? -8.993 -7.864 24.674 1.00 97.19 219 GLU A N 1
ATOM 1747 C CA . GLU A 1 219 ? -9.281 -9.194 25.223 1.00 97.19 219 GLU A CA 1
ATOM 1748 C C . GLU A 1 219 ? -8.513 -10.296 24.474 1.00 97.19 219 GLU A C 1
ATOM 1750 O O . GLU A 1 219 ? -7.861 -11.127 25.105 1.00 97.19 219 GLU A O 1
ATOM 1755 N N . GLN A 1 220 ? -8.493 -10.265 23.138 1.00 97.94 220 GLN A N 1
ATOM 1756 C CA . GLN A 1 220 ? -7.784 -11.276 22.348 1.00 97.94 220 GLN A CA 1
ATOM 1757 C C . GLN A 1 220 ? -6.260 -11.260 22.541 1.00 97.94 220 GLN A C 1
ATOM 1759 O O . GLN A 1 220 ? -5.620 -12.313 22.475 1.00 97.94 220 GLN A O 1
ATOM 1764 N N . ILE A 1 221 ? -5.673 -10.078 22.751 1.00 97.88 221 ILE A N 1
ATOM 1765 C CA . ILE A 1 221 ? -4.239 -9.924 23.031 1.00 97.88 221 ILE A CA 1
ATOM 1766 C C . ILE A 1 221 ? -3.902 -10.516 24.401 1.00 97.88 221 ILE A C 1
ATOM 1768 O O . ILE A 1 221 ? -2.928 -11.254 24.522 1.00 97.88 221 ILE A O 1
ATOM 1772 N N . ARG A 1 222 ? -4.737 -10.271 25.423 1.00 95.00 222 ARG A N 1
ATOM 1773 C CA . ARG A 1 222 ? -4.566 -10.871 26.760 1.00 95.00 222 ARG A CA 1
ATOM 1774 C C . ARG A 1 222 ? -4.639 -12.398 26.735 1.00 95.00 222 ARG A C 1
ATOM 1776 O O . ARG A 1 222 ? -3.952 -13.057 27.507 1.00 95.00 222 ARG A O 1
ATOM 1783 N N . GLU A 1 223 ? -5.439 -12.963 25.836 1.00 94.88 223 GLU A N 1
ATOM 1784 C CA . GLU A 1 223 ? -5.516 -14.412 25.609 1.00 94.88 223 GLU A CA 1
ATOM 1785 C C . GLU A 1 223 ? -4.365 -14.974 24.751 1.00 94.88 223 GLU A C 1
ATOM 1787 O O . GLU A 1 223 ? -4.296 -16.183 24.535 1.00 94.88 223 GLU A O 1
ATOM 1792 N N . GLY A 1 224 ? -3.475 -14.122 24.231 1.00 94.12 224 GLY A N 1
ATOM 1793 C CA . GLY A 1 224 ? -2.336 -14.524 23.401 1.00 94.12 224 GLY A CA 1
ATOM 1794 C C . GLY A 1 224 ? -2.698 -14.936 21.970 1.00 94.12 224 GLY A C 1
ATOM 1795 O O . GLY A 1 224 ? -1.880 -15.552 21.290 1.00 94.12 224 GLY A O 1
ATOM 1796 N N . ARG A 1 225 ? -3.913 -14.622 21.490 1.00 93.88 225 ARG A N 1
ATOM 1797 C CA . ARG A 1 225 ? -4.350 -14.942 20.114 1.00 93.88 225 ARG A CA 1
ATOM 1798 C C . ARG A 1 225 ? -3.814 -13.963 19.069 1.00 93.88 225 ARG A C 1
ATOM 1800 O O . ARG A 1 225 ? -3.667 -14.338 17.908 1.00 93.88 225 ARG A O 1
ATOM 1807 N N . TYR A 1 226 ? -3.547 -12.728 19.483 1.00 98.00 226 TYR A N 1
ATOM 1808 C CA . TYR A 1 226 ? -2.991 -11.656 18.659 1.00 98.00 226 TYR A CA 1
ATOM 1809 C C . TYR A 1 226 ? -1.839 -10.985 19.404 1.00 98.00 226 TYR A C 1
ATOM 1811 O O . TYR A 1 226 ? -1.786 -11.012 20.631 1.00 98.00 226 TYR A O 1
ATOM 1819 N N . GLU A 1 227 ? -0.918 -10.390 18.653 1.00 97.62 227 GLU A N 1
ATOM 1820 C CA . GLU A 1 227 ? 0.348 -9.873 19.183 1.00 97.62 227 GLU A CA 1
ATOM 1821 C C . GLU A 1 227 ? 0.202 -8.451 19.734 1.00 97.62 227 GLU A C 1
ATOM 1823 O O . GLU A 1 227 ? 0.760 -8.118 20.779 1.00 97.62 227 GLU A O 1
ATOM 1828 N N . ALA A 1 228 ? -0.543 -7.605 19.023 1.00 98.44 228 ALA A N 1
ATOM 1829 C CA . ALA A 1 228 ? -0.711 -6.198 19.358 1.00 98.44 228 ALA A CA 1
ATOM 1830 C C . ALA A 1 228 ? -1.945 -5.595 18.675 1.00 98.44 228 ALA A C 1
ATOM 1832 O O . ALA A 1 228 ? -2.462 -6.138 17.699 1.00 98.44 228 ALA A O 1
ATOM 1833 N N . LEU A 1 229 ? -2.384 -4.433 19.154 1.00 98.69 229 LEU A N 1
ATOM 1834 C CA . LEU A 1 229 ? -3.370 -3.579 18.503 1.00 98.69 229 LEU A CA 1
ATOM 1835 C C . LEU A 1 229 ? -2.714 -2.231 18.191 1.00 98.69 229 LEU A C 1
ATOM 1837 O O . LEU A 1 229 ? -2.438 -1.440 19.093 1.00 98.69 229 LEU A O 1
ATOM 1841 N N . SER A 1 230 ? -2.467 -1.960 16.909 1.00 98.50 230 SER A N 1
ATOM 1842 C CA . SER A 1 230 ? -2.054 -0.630 16.456 1.00 98.50 230 SER A CA 1
ATOM 1843 C C . SER A 1 230 ? -3.286 0.211 16.152 1.00 98.50 230 SER A C 1
ATOM 1845 O O . SER A 1 230 ? -4.079 -0.148 15.289 1.00 98.50 230 SER A O 1
ATOM 1847 N N . ALA A 1 231 ? -3.444 1.332 16.842 1.00 98.12 231 ALA A N 1
ATOM 1848 C CA . ALA A 1 231 ? -4.607 2.198 16.739 1.00 98.12 231 ALA A CA 1
ATOM 1849 C C . ALA A 1 231 ? -4.246 3.601 16.236 1.00 98.12 231 ALA A C 1
ATOM 1851 O O . ALA A 1 231 ? -3.128 4.098 16.424 1.00 98.12 231 ALA A O 1
ATOM 1852 N N . ALA A 1 232 ? -5.226 4.236 15.590 1.00 96.81 232 ALA A N 1
ATOM 1853 C CA . ALA A 1 232 ? -5.125 5.587 15.060 1.00 96.81 232 ALA A CA 1
ATOM 1854 C C . ALA A 1 232 ? -4.598 6.584 16.100 1.00 96.81 232 ALA A C 1
ATOM 1856 O O . ALA A 1 232 ? -5.014 6.597 17.257 1.00 96.81 232 ALA A O 1
ATOM 1857 N N . GLY A 1 233 ? -3.690 7.456 15.662 1.00 94.00 233 GLY A N 1
ATOM 1858 C CA . GLY A 1 233 ? -2.933 8.325 16.558 1.00 94.00 233 GLY A CA 1
ATOM 1859 C C . GLY A 1 233 ? -1.624 7.708 17.049 1.00 94.00 233 GLY A C 1
ATOM 1860 O O . GLY A 1 233 ? -1.051 8.213 18.010 1.00 94.00 233 GLY A O 1
ATOM 1861 N N . ARG A 1 234 ? -1.138 6.660 16.366 1.00 94.94 234 ARG A N 1
ATOM 1862 C CA . ARG A 1 234 ? 0.113 5.941 16.668 1.00 94.94 234 ARG A CA 1
ATOM 1863 C C . ARG A 1 234 ? 0.152 5.337 18.077 1.00 94.94 234 ARG A C 1
ATOM 1865 O O . ARG A 1 234 ? 1.214 5.261 18.688 1.00 94.94 234 ARG A O 1
ATOM 1872 N N . VAL A 1 235 ? -0.997 4.878 18.567 1.00 96.88 235 VAL A N 1
ATOM 1873 C CA . VAL A 1 235 ? -1.085 4.108 19.813 1.00 96.88 235 VAL A CA 1
ATOM 1874 C C . VAL A 1 235 ? -0.801 2.640 19.494 1.00 96.88 235 VAL A C 1
ATOM 1876 O O . VAL A 1 235 ? -1.317 2.105 18.512 1.00 96.88 235 VAL A O 1
ATOM 1879 N N . LEU A 1 236 ? 0.028 1.987 20.306 1.00 97.88 236 LEU A N 1
ATOM 1880 C CA . LEU A 1 236 ? 0.306 0.557 20.208 1.00 97.88 236 LEU A CA 1
ATOM 1881 C C . LEU A 1 236 ? -0.020 -0.098 21.548 1.00 97.88 236 LEU A C 1
ATOM 1883 O O . LEU A 1 236 ? 0.588 0.236 22.560 1.00 97.88 236 LEU A O 1
ATOM 1887 N N . VAL A 1 237 ? -0.975 -1.021 21.534 1.00 98.00 237 VAL A N 1
ATOM 1888 C CA . VAL A 1 237 ? -1.378 -1.817 22.695 1.00 98.00 237 VAL A CA 1
ATOM 1889 C C . VAL A 1 237 ? -0.794 -3.217 22.551 1.00 98.00 237 VAL A C 1
ATOM 1891 O O . VAL A 1 237 ? -0.954 -3.853 21.511 1.00 98.00 237 VAL A O 1
ATOM 1894 N N . THR A 1 238 ? -0.140 -3.704 23.597 1.00 97.62 238 THR A N 1
ATOM 1895 C CA . THR A 1 238 ? 0.415 -5.063 23.709 1.00 97.62 238 THR A CA 1
ATOM 1896 C C . THR A 1 238 ? -0.139 -5.759 24.954 1.00 97.62 238 THR A C 1
ATOM 1898 O O . THR A 1 238 ? -0.890 -5.155 25.722 1.00 97.62 238 THR A O 1
ATOM 1901 N N . ALA A 1 239 ? 0.244 -7.017 25.189 1.00 94.75 239 ALA A N 1
ATOM 1902 C CA . ALA A 1 239 ? -0.125 -7.748 26.406 1.00 94.75 239 ALA A CA 1
ATOM 1903 C C . ALA A 1 239 ? 0.350 -7.058 27.702 1.00 94.75 239 ALA A C 1
ATOM 1905 O O . ALA A 1 239 ? -0.280 -7.223 28.743 1.00 94.75 239 ALA A O 1
ATOM 1906 N N . ASP A 1 240 ? 1.409 -6.246 27.623 1.00 94.81 240 ASP A N 1
ATOM 1907 C CA . ASP A 1 240 ? 1.972 -5.503 28.758 1.00 94.81 240 ASP A CA 1
ATOM 1908 C C . ASP A 1 240 ? 1.282 -4.146 28.993 1.00 94.81 240 ASP A C 1
ATOM 1910 O O . ASP A 1 240 ? 1.625 -3.412 29.920 1.00 94.81 240 ASP A O 1
ATOM 1914 N N . THR A 1 241 ? 0.323 -3.770 28.143 1.00 94.69 241 THR A N 1
ATOM 1915 C CA . THR A 1 241 ? -0.416 -2.512 28.284 1.00 94.69 241 THR A CA 1
ATOM 1916 C C . THR A 1 241 ? -1.556 -2.686 29.288 1.00 94.69 241 THR A C 1
ATOM 1918 O O . THR A 1 241 ? -2.532 -3.372 29.002 1.00 94.69 241 THR A O 1
ATOM 1921 N N . GLU A 1 242 ? -1.454 -2.040 30.453 1.00 88.94 242 GLU A N 1
ATOM 1922 C CA . GLU A 1 242 ? -2.383 -2.226 31.583 1.00 88.94 242 GLU A CA 1
ATOM 1923 C C . GLU A 1 242 ? -3.851 -1.913 31.241 1.00 88.94 242 GLU A C 1
ATOM 1925 O O . GLU A 1 242 ? -4.743 -2.691 31.572 1.00 88.94 242 GLU A O 1
ATOM 1930 N N . ASN A 1 243 ? -4.112 -0.796 30.553 1.00 92.62 243 ASN A N 1
ATOM 1931 C CA . ASN A 1 243 ? -5.461 -0.375 30.162 1.00 92.62 243 ASN A CA 1
ATOM 1932 C C . ASN A 1 243 ? -5.499 0.019 28.678 1.00 92.62 243 ASN A C 1
ATOM 1934 O O . ASN A 1 243 ? -5.487 1.198 28.314 1.00 92.62 243 ASN A O 1
ATOM 1938 N N . GLY A 1 244 ? -5.473 -1.002 27.818 1.00 94.12 244 GLY A N 1
ATOM 1939 C CA . GLY A 1 244 ? -5.410 -0.844 26.367 1.00 94.12 244 GLY A CA 1
ATOM 1940 C C . GLY A 1 244 ? -6.599 -0.085 25.779 1.00 94.12 244 GLY A C 1
ATOM 1941 O O . GLY A 1 244 ? -6.397 0.774 24.920 1.00 94.12 244 GLY A O 1
ATOM 1942 N N . GLU A 1 245 ? -7.822 -0.335 26.262 1.00 95.94 245 GLU A N 1
ATOM 1943 C CA . GLU A 1 245 ? -9.011 0.364 25.769 1.00 95.94 245 GLU A CA 1
ATOM 1944 C C . GLU A 1 245 ? -8.929 1.873 26.038 1.00 95.94 245 GLU A C 1
ATOM 1946 O O . GLU A 1 245 ? -9.165 2.677 25.132 1.00 95.94 245 GLU A O 1
ATOM 1951 N N . GLN A 1 246 ? -8.532 2.264 27.254 1.00 95.38 246 GLN A N 1
ATOM 1952 C CA . GLN A 1 246 ? -8.377 3.673 27.619 1.00 95.38 246 GLN A CA 1
ATOM 1953 C C . GLN A 1 246 ? -7.250 4.345 26.822 1.00 95.38 246 GLN A C 1
ATOM 1955 O O . GLN A 1 246 ? -7.435 5.451 26.317 1.00 95.38 246 GLN A O 1
ATOM 1960 N N . ALA A 1 247 ? -6.116 3.661 26.630 1.00 95.19 247 ALA A N 1
ATOM 1961 C CA . ALA A 1 247 ? -5.003 4.182 25.834 1.00 95.19 247 ALA A CA 1
ATOM 1962 C C . ALA A 1 247 ? -5.418 4.503 24.387 1.00 95.19 247 ALA A C 1
ATOM 1964 O O . ALA A 1 247 ? -4.994 5.511 23.819 1.00 95.19 247 ALA A O 1
ATOM 1965 N N . VAL A 1 248 ? -6.273 3.667 23.790 1.00 95.75 248 VAL A N 1
ATOM 1966 C CA . VAL A 1 248 ? -6.828 3.914 22.454 1.00 95.75 248 VAL A CA 1
ATOM 1967 C C . VAL A 1 248 ? -7.846 5.058 22.471 1.00 95.75 248 VAL A C 1
ATOM 1969 O O . VAL A 1 248 ? -7.831 5.895 21.565 1.00 95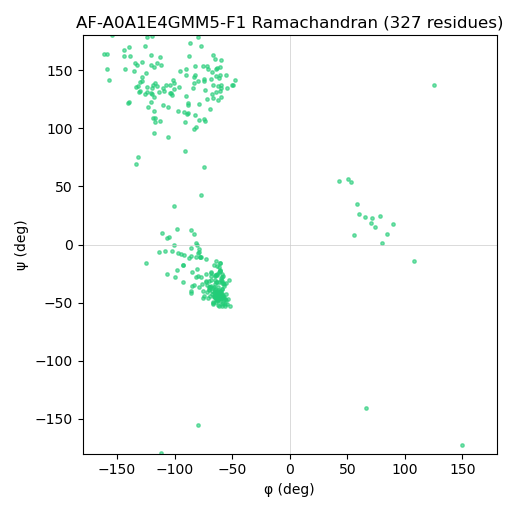.75 248 VAL A O 1
ATOM 1972 N N . ALA A 1 249 ? -8.703 5.124 23.494 1.00 93.31 249 ALA A N 1
ATOM 1973 C CA . ALA A 1 249 ? -9.709 6.177 23.637 1.00 93.31 249 ALA A CA 1
ATOM 1974 C C . ALA A 1 249 ? -9.086 7.580 23.771 1.00 93.31 249 ALA A C 1
ATOM 1976 O O . ALA A 1 249 ? -9.585 8.530 23.159 1.00 93.31 249 ALA A O 1
ATOM 1977 N N . ASP A 1 250 ? -7.975 7.689 24.504 1.00 93.06 250 ASP A N 1
ATOM 1978 C CA . ASP A 1 250 ? -7.223 8.934 24.721 1.00 93.06 250 ASP A CA 1
ATOM 1979 C C . ASP A 1 250 ? -6.332 9.324 23.527 1.00 93.06 250 ASP A C 1
ATOM 1981 O O . ASP A 1 250 ? -5.808 10.441 23.459 1.00 93.06 250 ASP A O 1
ATOM 1985 N N . GLY A 1 251 ? -6.165 8.420 22.557 1.00 90.94 251 GLY A N 1
ATOM 1986 C CA . GLY A 1 251 ? -5.367 8.648 21.359 1.00 90.94 251 GLY A CA 1
ATOM 1987 C C . GLY A 1 251 ? -5.920 9.777 20.471 1.00 90.94 251 GLY A C 1
ATOM 1988 O O . GLY A 1 251 ? -7.130 10.008 20.405 1.00 90.94 251 GLY A O 1
ATOM 1989 N N . PRO A 1 252 ? -5.070 10.482 19.697 1.00 90.62 252 PRO A N 1
ATOM 1990 C CA . PRO A 1 252 ? -5.485 11.601 18.845 1.00 90.62 252 PRO A CA 1
ATOM 1991 C C . PRO A 1 252 ? -6.185 11.158 17.540 1.00 90.62 252 PRO A C 1
ATOM 1993 O O . PRO A 1 252 ? -5.940 11.715 16.466 1.00 90.62 252 PRO A O 1
ATOM 1996 N N . TRP A 1 253 ? -7.080 10.170 17.600 1.00 87.25 253 TRP A N 1
ATOM 1997 C CA . TRP A 1 253 ? -7.747 9.582 16.433 1.00 87.25 253 TRP A CA 1
ATOM 1998 C C . TRP A 1 253 ? -8.630 10.587 15.678 1.00 87.25 253 TRP A C 1
ATOM 2000 O O . TRP A 1 253 ? -8.672 10.549 14.453 1.00 87.25 253 TRP A O 1
ATOM 2010 N N . ARG A 1 254 ? -9.244 11.557 16.375 1.00 89.00 254 ARG A N 1
ATOM 2011 C CA . ARG A 1 254 ? -10.130 12.592 15.789 1.00 89.00 254 ARG A CA 1
ATOM 2012 C C . ARG A 1 254 ? -9.462 13.492 14.745 1.00 89.00 254 ARG A C 1
ATOM 2014 O O . ARG A 1 254 ? -10.160 14.192 14.020 1.00 89.00 254 ARG A O 1
ATOM 2021 N N . ARG A 1 255 ? -8.126 13.514 14.686 1.00 91.44 255 ARG A N 1
ATOM 2022 C CA . ARG A 1 255 ? -7.363 14.279 13.685 1.00 91.44 255 ARG A CA 1
ATOM 2023 C C . ARG A 1 255 ? -7.318 13.597 12.315 1.00 91.44 255 ARG A C 1
ATOM 2025 O O . ARG A 1 255 ? -6.879 14.220 11.356 1.00 91.44 255 ARG A O 1
ATOM 2032 N N . HIS A 1 256 ? -7.749 12.341 12.231 1.00 95.06 256 HIS A N 1
ATOM 2033 C CA . HIS A 1 256 ? -7.645 11.515 11.035 1.00 95.06 256 HIS A CA 1
ATOM 2034 C C . HIS A 1 256 ? -9.033 11.297 10.435 1.00 95.06 256 HIS A C 1
ATOM 2036 O O . HIS A 1 256 ? -9.993 11.014 11.151 1.00 95.06 256 HIS A O 1
ATOM 2042 N N . GLN A 1 257 ? -9.138 11.448 9.115 1.00 96.06 257 GLN A N 1
ATOM 2043 C CA . GLN A 1 257 ? -10.413 11.380 8.400 1.00 96.06 257 GLN A CA 1
ATOM 2044 C C . GLN A 1 257 ? -11.028 9.977 8.440 1.00 96.06 257 GLN A C 1
ATOM 2046 O O . GLN A 1 257 ? -12.247 9.852 8.534 1.00 96.06 257 GLN A O 1
ATOM 2051 N N . MET A 1 258 ? -10.192 8.936 8.362 1.00 98.19 258 MET A N 1
ATOM 2052 C CA . MET A 1 258 ? -10.622 7.538 8.309 1.00 98.19 258 MET A CA 1
ATOM 2053 C C . MET A 1 258 ? -9.794 6.678 9.277 1.00 98.19 258 MET A C 1
ATOM 2055 O O . MET A 1 258 ? -8.969 5.884 8.824 1.00 98.19 258 MET A O 1
ATOM 2059 N N . PRO A 1 259 ? -9.955 6.851 10.607 1.00 98.25 259 PRO A N 1
ATOM 2060 C CA . PRO A 1 259 ? -9.132 6.180 11.614 1.00 98.25 259 PRO A CA 1
ATOM 2061 C C . PRO A 1 259 ? -9.115 4.655 11.443 1.00 98.25 259 PRO A C 1
ATOM 2063 O O . PRO A 1 259 ? -10.175 4.042 11.263 1.00 98.25 259 PRO A O 1
ATOM 2066 N N . ALA A 1 260 ? -7.928 4.046 11.535 1.00 98.56 260 ALA A N 1
ATOM 2067 C CA . ALA A 1 260 ? -7.759 2.596 11.448 1.00 98.56 260 ALA A CA 1
ATOM 2068 C C . ALA A 1 260 ? -7.234 1.962 12.743 1.00 98.56 260 ALA A C 1
ATOM 2070 O O . ALA A 1 260 ? -6.587 2.605 13.572 1.00 98.56 260 ALA A O 1
ATOM 2071 N N . TYR A 1 261 ? -7.529 0.673 12.887 1.00 98.69 261 TYR A N 1
ATOM 2072 C CA . TYR A 1 261 ? -7.196 -0.158 14.034 1.00 98.69 261 TYR A CA 1
ATOM 2073 C C . TYR A 1 261 ? -6.772 -1.531 13.515 1.00 98.69 261 TYR A C 1
ATOM 2075 O O . TYR A 1 261 ? -7.529 -2.193 12.808 1.00 98.69 261 TYR A O 1
ATOM 2083 N N . HIS A 1 262 ? -5.559 -1.962 13.833 1.00 98.75 262 HIS A N 1
ATOM 2084 C CA . HIS A 1 262 ? -4.956 -3.182 13.312 1.00 98.75 262 HIS A CA 1
ATOM 2085 C C . HIS A 1 262 ? -4.694 -4.146 14.454 1.00 98.75 262 HIS A C 1
ATOM 2087 O O . HIS A 1 262 ? -3.756 -3.950 15.224 1.00 98.75 262 HIS A O 1
ATOM 2093 N N . LEU A 1 263 ? -5.514 -5.185 14.559 1.00 98.69 263 LEU A N 1
ATOM 2094 C CA . LEU A 1 263 ? -5.271 -6.294 15.465 1.00 98.69 263 LEU A CA 1
ATOM 2095 C C . LEU A 1 263 ? -4.282 -7.251 14.790 1.00 98.69 263 LEU A C 1
ATOM 2097 O O . LEU A 1 263 ? -4.645 -7.984 13.870 1.00 98.69 263 LEU A O 1
ATOM 2101 N N . MET A 1 264 ? -3.016 -7.165 15.187 1.00 98.62 264 MET A N 1
ATOM 2102 C CA . MET A 1 264 ? -1.867 -7.749 14.500 1.00 98.62 264 MET A CA 1
ATOM 2103 C C . MET A 1 264 ? -1.669 -9.223 14.852 1.00 98.62 264 MET A C 1
ATOM 2105 O O . MET A 1 264 ? -1.786 -9.623 16.009 1.00 98.62 264 MET A O 1
ATOM 2109 N N . ALA A 1 265 ? -1.338 -10.025 13.841 1.00 97.12 265 ALA A N 1
ATOM 2110 C CA . ALA A 1 265 ? -0.965 -11.428 13.993 1.00 97.12 265 ALA A CA 1
ATOM 2111 C C . ALA A 1 265 ? 0.219 -11.777 13.068 1.00 97.12 265 ALA A C 1
ATOM 2113 O O . ALA A 1 265 ? 0.429 -11.071 12.067 1.00 97.12 265 ALA A O 1
ATOM 2114 N N . PRO A 1 266 ? 0.931 -12.895 13.324 1.00 94.56 266 PRO A N 1
ATOM 2115 C CA . PRO A 1 266 ? 2.041 -13.338 12.488 1.00 94.56 266 PRO A CA 1
ATOM 2116 C C . PRO A 1 266 ? 1.689 -13.370 10.995 1.00 94.56 266 PRO A C 1
ATOM 2118 O O . PRO A 1 266 ? 0.608 -13.815 10.594 1.00 94.56 266 PRO A O 1
ATOM 2121 N N . GLY A 1 267 ? 2.610 -12.894 10.153 1.00 90.81 267 GLY A N 1
ATOM 2122 C CA . GLY A 1 267 ? 2.423 -12.859 8.698 1.00 90.81 267 GLY A CA 1
ATOM 2123 C C . GLY A 1 267 ? 1.307 -11.917 8.228 1.00 90.81 267 GLY A C 1
ATOM 2124 O O . GLY A 1 267 ? 0.740 -12.129 7.158 1.00 90.81 267 GLY A O 1
ATOM 2125 N N . ARG A 1 268 ? 0.949 -10.903 9.032 1.00 94.62 268 ARG A N 1
ATOM 2126 C CA . ARG A 1 268 ? -0.125 -9.928 8.748 1.00 94.62 268 ARG A CA 1
ATOM 2127 C C . ARG A 1 268 ? -1.505 -10.574 8.577 1.00 94.62 268 ARG A C 1
ATOM 2129 O O . ARG A 1 268 ? -2.375 -10.030 7.894 1.00 94.62 268 ARG A O 1
ATOM 2136 N N . ARG A 1 269 ? -1.718 -11.739 9.193 1.00 95.69 269 ARG A N 1
ATOM 2137 C CA . ARG A 1 269 ? -2.964 -12.520 9.096 1.00 95.69 269 ARG A CA 1
ATOM 2138 C C . ARG A 1 269 ? -4.037 -12.093 10.099 1.00 95.69 269 ARG A C 1
ATOM 2140 O O . ARG A 1 269 ? -5.006 -12.823 10.290 1.00 95.69 269 ARG A O 1
ATOM 2147 N N . GLY A 1 270 ? -3.853 -10.946 10.747 1.00 98.06 270 GLY A N 1
ATOM 2148 C CA . GLY A 1 270 ? -4.811 -10.385 11.684 1.00 98.06 270 GLY A CA 1
ATOM 2149 C C . GLY A 1 270 ? -5.970 -9.663 10.996 1.00 98.06 270 GLY A C 1
ATOM 2150 O O . GLY A 1 270 ? -6.287 -9.926 9.833 1.00 98.06 270 GLY A O 1
ATOM 2151 N N . ILE A 1 271 ? -6.584 -8.719 11.709 1.00 98.75 271 ILE A N 1
ATOM 2152 C CA . ILE A 1 271 ? -7.751 -7.967 11.231 1.00 98.75 271 ILE A CA 1
ATOM 2153 C C . ILE A 1 271 ? -7.467 -6.467 11.293 1.00 98.75 271 ILE A C 1
ATOM 2155 O O . ILE A 1 271 ? -7.034 -5.947 12.317 1.00 98.75 271 ILE A O 1
ATOM 2159 N N . THR A 1 272 ? -7.745 -5.760 10.202 1.00 98.88 272 THR A N 1
ATOM 2160 C CA . THR A 1 272 ? -7.790 -4.295 10.175 1.00 98.88 272 THR A CA 1
ATOM 2161 C C . THR A 1 272 ? -9.238 -3.841 10.198 1.00 98.88 272 THR A C 1
ATOM 2163 O O . THR A 1 272 ? -10.007 -4.257 9.344 1.00 98.88 272 THR A O 1
ATOM 2166 N N . LEU A 1 273 ? -9.599 -2.936 11.099 1.00 98.81 273 LEU A N 1
ATOM 2167 C CA . LEU A 1 273 ? -10.827 -2.155 11.022 1.00 98.81 273 LEU A CA 1
ATOM 2168 C C . LEU A 1 273 ? -10.487 -0.735 10.560 1.00 98.81 273 LEU A C 1
ATOM 2170 O O . LEU A 1 273 ? -9.614 -0.095 11.140 1.00 98.81 273 LEU A O 1
ATOM 2174 N N . VAL A 1 274 ? -11.200 -0.220 9.561 1.00 98.75 274 VAL A N 1
ATOM 2175 C CA . VAL A 1 274 ? -11.145 1.193 9.170 1.00 98.75 274 VAL A CA 1
ATOM 2176 C C . VAL A 1 274 ? -12.532 1.804 9.298 1.00 98.75 274 VAL A C 1
ATOM 2178 O O . VAL A 1 274 ? -13.494 1.341 8.680 1.00 98.75 274 VAL A O 1
ATOM 2181 N N . ASN A 1 275 ? -12.642 2.866 10.092 1.00 98.31 275 ASN A N 1
ATOM 2182 C CA . ASN A 1 275 ? -13.850 3.675 10.127 1.00 98.31 275 ASN A CA 1
ATOM 2183 C C . ASN A 1 275 ? -13.803 4.681 8.976 1.00 98.31 275 ASN A C 1
ATOM 2185 O O . ASN A 1 275 ? -13.149 5.714 9.080 1.00 98.31 275 ASN A O 1
ATOM 2189 N N . ILE A 1 276 ? -14.491 4.374 7.878 1.00 97.75 276 ILE A N 1
ATOM 2190 C CA . ILE A 1 276 ? -14.484 5.191 6.654 1.00 97.75 276 ILE A CA 1
ATOM 2191 C C . ILE A 1 276 ? -15.405 6.417 6.762 1.00 97.75 276 ILE A C 1
ATOM 2193 O O . ILE A 1 276 ? -15.430 7.273 5.874 1.00 97.75 276 ILE A O 1
ATOM 2197 N N . GLY A 1 277 ? -16.174 6.509 7.851 1.00 95.44 277 GLY A N 1
ATOM 2198 C CA . GLY A 1 277 ? -17.215 7.512 8.016 1.00 95.44 277 GLY A CA 1
ATOM 2199 C C . GLY A 1 277 ? -18.354 7.301 7.019 1.00 95.44 277 GLY A C 1
ATOM 2200 O O . GLY A 1 277 ? -18.765 6.174 6.749 1.00 95.44 277 GLY A O 1
ATOM 2201 N N . VAL A 1 278 ? -18.887 8.395 6.479 1.00 94.19 278 VAL A N 1
ATOM 2202 C CA . VAL A 1 278 ? -20.023 8.375 5.550 1.00 94.19 278 VAL A CA 1
ATOM 2203 C C . VAL A 1 278 ? -19.630 9.076 4.255 1.00 94.19 278 VAL A C 1
ATOM 2205 O O . VAL A 1 278 ? -19.055 10.161 4.291 1.00 94.19 278 VAL A O 1
ATOM 2208 N N . GLY A 1 279 ? -19.986 8.476 3.119 1.00 94.62 279 GLY A N 1
ATOM 2209 C CA . GLY A 1 279 ? -19.846 9.085 1.798 1.00 94.62 279 GLY A CA 1
ATOM 2210 C C . GLY A 1 279 ? -19.053 8.217 0.812 1.00 94.62 279 GLY A C 1
ATOM 2211 O O . GLY A 1 279 ? -17.997 7.694 1.180 1.00 94.62 279 GLY A O 1
ATOM 2212 N N . PRO A 1 280 ? -19.505 8.096 -0.452 1.00 96.12 280 PRO A N 1
ATOM 2213 C CA . PRO A 1 280 ? -18.788 7.346 -1.485 1.00 96.12 280 PRO A CA 1
ATOM 2214 C C . PRO A 1 280 ? -17.359 7.836 -1.744 1.00 96.12 280 PRO A C 1
ATOM 2216 O O . PRO A 1 280 ? -16.476 7.031 -2.015 1.00 96.12 280 PRO A O 1
ATOM 2219 N N . SER A 1 281 ? -17.096 9.140 -1.607 1.00 96.62 281 SER A N 1
ATOM 2220 C CA . SER A 1 281 ? -15.760 9.717 -1.821 1.00 96.62 281 SER A CA 1
ATOM 2221 C C . SER A 1 281 ? -14.714 9.173 -0.846 1.00 96.62 281 SER A C 1
ATOM 2223 O O . SER A 1 281 ? -13.609 8.833 -1.266 1.00 96.62 281 SER A O 1
ATOM 2225 N N . ASN A 1 282 ? -15.060 9.037 0.439 1.00 96.31 282 ASN A N 1
ATOM 2226 C CA . ASN A 1 282 ? -14.178 8.411 1.427 1.00 96.31 282 ASN A CA 1
ATOM 2227 C C . ASN A 1 282 ? -13.962 6.932 1.101 1.00 96.31 282 ASN A C 1
ATOM 2229 O O . ASN A 1 282 ? -12.826 6.465 1.121 1.00 96.31 282 ASN A O 1
ATOM 2233 N N . ALA A 1 283 ? -15.045 6.219 0.763 1.00 97.25 283 ALA A N 1
ATOM 2234 C CA . ALA A 1 283 ? -14.985 4.807 0.401 1.00 97.25 283 ALA A CA 1
ATOM 2235 C C . ALA A 1 283 ? -14.040 4.572 -0.787 1.00 97.25 283 ALA A C 1
ATOM 2237 O O . ALA A 1 283 ? -13.145 3.742 -0.672 1.00 97.25 283 ALA A O 1
ATOM 2238 N N . LYS A 1 284 ? -14.159 5.358 -1.867 1.00 96.62 284 LYS A N 1
ATOM 2239 C CA . LYS A 1 284 ? -13.233 5.298 -3.006 1.00 96.62 284 LYS A CA 1
ATOM 2240 C C . LYS A 1 284 ? -11.794 5.589 -2.573 1.00 96.62 284 LYS A C 1
ATOM 2242 O O . LYS A 1 284 ? -10.896 4.797 -2.838 1.00 96.62 284 LYS A O 1
ATOM 2247 N N . THR A 1 285 ? -11.584 6.698 -1.861 1.00 96.56 285 THR A N 1
ATOM 2248 C CA . THR A 1 285 ? -10.241 7.168 -1.480 1.00 96.56 285 THR A CA 1
ATOM 2249 C C . THR A 1 285 ? -9.489 6.127 -0.648 1.00 96.56 285 THR A C 1
ATOM 2251 O O . THR A 1 285 ? -8.319 5.849 -0.903 1.00 96.56 285 THR A O 1
ATOM 2254 N N . ILE A 1 286 ? -10.142 5.514 0.346 1.00 98.06 286 ILE A N 1
ATOM 2255 C CA . ILE A 1 286 ? -9.478 4.501 1.174 1.00 98.06 286 ILE A CA 1
ATOM 2256 C C . ILE A 1 286 ? -9.216 3.209 0.399 1.00 98.06 286 ILE A C 1
ATOM 2258 O O . ILE A 1 286 ? -8.168 2.596 0.599 1.00 98.06 286 ILE A O 1
ATOM 2262 N N . THR A 1 287 ? -10.123 2.796 -0.494 1.00 97.38 287 THR A N 1
ATOM 2263 C CA . THR A 1 287 ? -9.923 1.583 -1.296 1.00 97.38 287 THR A CA 1
ATOM 2264 C C . THR A 1 287 ? -8.814 1.754 -2.325 1.00 97.38 287 THR A C 1
ATOM 2266 O O . THR A 1 287 ? -8.035 0.816 -2.489 1.00 97.38 287 THR A O 1
ATOM 2269 N N . ASP A 1 288 ? -8.673 2.941 -2.930 1.00 95.81 288 ASP A N 1
ATOM 2270 C CA . ASP A 1 288 ? -7.579 3.253 -3.862 1.00 95.81 288 ASP A CA 1
ATOM 2271 C C . ASP A 1 288 ? -6.220 3.001 -3.197 1.00 95.81 288 ASP A C 1
ATOM 2273 O O . ASP A 1 288 ? -5.319 2.406 -3.787 1.00 95.81 288 ASP A O 1
ATOM 2277 N N . HIS A 1 289 ? -6.077 3.414 -1.935 1.00 97.56 289 HIS A N 1
ATOM 2278 C CA . HIS A 1 289 ? -4.815 3.268 -1.222 1.00 97.56 289 HIS A CA 1
ATOM 2279 C C . HIS A 1 289 ? -4.631 1.898 -0.566 1.00 97.56 289 HIS A C 1
ATOM 2281 O O . HIS A 1 289 ? -3.520 1.379 -0.554 1.00 97.56 289 HIS A O 1
ATOM 2287 N N . LEU A 1 290 ? -5.686 1.269 -0.039 1.00 98.06 290 LEU A N 1
ATOM 2288 C CA . LEU A 1 290 ? -5.583 -0.077 0.541 1.00 98.06 290 LEU A CA 1
ATOM 2289 C C . LEU A 1 290 ? -5.297 -1.150 -0.515 1.00 98.06 290 LEU A C 1
ATOM 2291 O O . LEU A 1 290 ? -4.689 -2.171 -0.191 1.00 98.06 290 LEU A O 1
ATOM 2295 N N . ALA A 1 291 ? -5.697 -0.934 -1.771 1.00 97.62 291 ALA A N 1
ATOM 2296 C CA . ALA A 1 291 ? -5.503 -1.901 -2.847 1.00 97.62 291 ALA A CA 1
ATOM 2297 C C . ALA A 1 291 ? -4.024 -2.253 -3.084 1.00 97.62 291 ALA A C 1
ATOM 2299 O O . ALA A 1 291 ? -3.716 -3.408 -3.403 1.00 97.62 291 ALA A O 1
ATOM 2300 N N . VAL A 1 292 ? -3.102 -1.303 -2.874 1.00 97.56 292 VAL A N 1
ATOM 2301 C CA . VAL A 1 292 ? -1.662 -1.525 -3.097 1.00 97.56 292 VAL A CA 1
ATOM 2302 C C . VAL A 1 292 ? -1.074 -2.573 -2.151 1.00 97.56 292 VAL A C 1
ATOM 2304 O O . VAL A 1 292 ? -0.132 -3.272 -2.509 1.00 97.56 292 VAL A O 1
ATOM 2307 N N . LEU A 1 293 ? -1.685 -2.752 -0.976 1.00 97.25 293 LEU A N 1
ATOM 2308 C CA . LEU A 1 293 ? -1.273 -3.727 0.034 1.00 97.25 293 LEU A CA 1
ATOM 2309 C C . LEU A 1 293 ? -1.761 -5.153 -0.249 1.00 97.25 293 LEU A C 1
ATOM 2311 O O . LEU A 1 293 ? -1.457 -6.060 0.524 1.00 97.25 293 LEU A O 1
ATOM 2315 N N . ARG A 1 294 ? -2.502 -5.361 -1.347 1.00 96.06 294 ARG A N 1
ATOM 2316 C CA . ARG A 1 294 ? -2.989 -6.675 -1.795 1.00 96.06 294 ARG A CA 1
ATOM 2317 C C . ARG A 1 294 ? -3.759 -7.451 -0.703 1.00 96.06 294 ARG A C 1
ATOM 2319 O O . ARG A 1 294 ? -3.405 -8.600 -0.425 1.00 96.06 294 ARG A O 1
ATOM 2326 N N . PRO A 1 295 ? -4.806 -6.861 -0.081 1.00 97.38 295 PRO A N 1
ATOM 2327 C CA . PRO A 1 295 ? -5.599 -7.560 0.928 1.00 97.38 295 PRO A CA 1
ATOM 2328 C C . PRO A 1 295 ? -6.265 -8.813 0.348 1.00 97.38 295 PRO A C 1
ATOM 2330 O O . PRO A 1 295 ? -6.569 -8.882 -0.843 1.00 97.38 295 PRO A O 1
ATOM 2333 N N . GLN A 1 296 ? -6.516 -9.797 1.211 1.00 96.81 296 GLN A N 1
ATOM 2334 C CA . GLN A 1 296 ? -7.194 -11.043 0.841 1.00 96.81 296 GLN A CA 1
ATOM 2335 C C . GLN A 1 296 ? -8.708 -10.838 0.737 1.00 96.81 296 GLN A C 1
ATOM 2337 O O . GLN A 1 296 ? -9.359 -11.414 -0.131 1.00 96.81 296 GLN A O 1
ATOM 2342 N N . ALA A 1 297 ? -9.267 -10.003 1.617 1.00 97.88 297 ALA A N 1
ATOM 2343 C CA . ALA A 1 297 ? -10.666 -9.609 1.579 1.00 97.88 297 ALA A CA 1
ATOM 2344 C C . ALA A 1 297 ? -10.887 -8.292 2.330 1.00 97.88 297 ALA A C 1
ATOM 2346 O O . ALA A 1 297 ? -10.214 -8.011 3.326 1.00 97.88 297 ALA A O 1
ATOM 2347 N N . TRP A 1 298 ? -11.895 -7.538 1.893 1.00 98.38 298 TRP A N 1
ATOM 2348 C CA . TRP A 1 298 ? -12.509 -6.478 2.682 1.00 98.38 298 TRP A CA 1
ATOM 2349 C C . TRP A 1 298 ? -14.022 -6.686 2.799 1.00 98.38 298 TRP A C 1
ATOM 2351 O O . TRP A 1 298 ? -14.654 -7.224 1.889 1.00 98.38 298 TRP A O 1
ATOM 2361 N N . LEU A 1 299 ? -14.613 -6.283 3.921 1.00 98.62 299 LEU A N 1
ATOM 2362 C CA . LEU A 1 299 ? -16.048 -6.412 4.192 1.00 98.62 299 LEU A CA 1
ATOM 2363 C C . LEU A 1 299 ? -16.605 -5.085 4.703 1.00 98.62 299 LEU A C 1
ATOM 2365 O O . LEU A 1 299 ? -16.005 -4.459 5.572 1.00 98.62 299 LEU A O 1
ATOM 2369 N N . MET A 1 300 ? -17.773 -4.678 4.203 1.00 98.44 300 MET A N 1
ATOM 2370 C CA . MET A 1 300 ? -18.497 -3.519 4.728 1.00 98.44 300 MET A CA 1
ATOM 2371 C C . MET A 1 300 ? -19.438 -3.954 5.854 1.00 98.44 300 MET A C 1
ATOM 2373 O O . MET A 1 300 ? -20.426 -4.641 5.604 1.00 98.44 300 MET A O 1
ATOM 2377 N N . ILE A 1 301 ? -19.144 -3.524 7.080 1.00 97.75 301 ILE A N 1
ATOM 2378 C CA . ILE A 1 301 ? -19.939 -3.770 8.285 1.00 97.75 301 ILE A CA 1
ATOM 2379 C C . ILE A 1 301 ? -20.417 -2.423 8.834 1.00 97.75 301 ILE A C 1
ATOM 2381 O O . ILE A 1 301 ? -19.715 -1.723 9.565 1.00 97.75 301 ILE A O 1
ATOM 2385 N N . GLY A 1 302 ? -21.636 -2.040 8.467 1.00 95.94 302 GLY A N 1
ATOM 2386 C CA . GLY A 1 302 ? -22.199 -0.752 8.853 1.00 95.94 302 GLY A CA 1
ATOM 2387 C C . GLY A 1 302 ? -23.716 -0.753 8.896 1.00 95.94 302 GLY A C 1
ATOM 2388 O O . GLY A 1 302 ? -24.367 -1.762 8.633 1.00 95.94 302 GLY A O 1
ATOM 2389 N N . HIS A 1 303 ? -24.286 0.396 9.245 1.00 96.56 303 HIS A N 1
ATOM 2390 C CA . HIS A 1 303 ? -25.735 0.569 9.246 1.00 96.56 303 HIS A CA 1
ATOM 2391 C C . HIS A 1 303 ? -26.264 0.894 7.844 1.00 96.56 303 HIS A C 1
ATOM 2393 O O . HIS A 1 303 ? -25.577 1.512 7.026 1.00 96.56 303 HIS A O 1
ATOM 2399 N N . CYS A 1 304 ? -27.527 0.550 7.601 1.00 96.94 304 CYS A N 1
ATOM 2400 C CA . CYS A 1 304 ? -28.285 0.946 6.418 1.00 96.94 304 CYS A CA 1
ATOM 2401 C C . CYS A 1 304 ? -29.758 1.195 6.782 1.00 96.94 304 CYS A C 1
ATOM 2403 O O . CYS A 1 304 ? -30.197 0.854 7.881 1.00 96.94 304 CYS A O 1
ATOM 2405 N N . GLY A 1 305 ? -30.511 1.814 5.871 1.00 96.62 305 GLY A N 1
ATOM 2406 C CA . GLY A 1 305 ? -31.962 1.952 5.997 1.00 96.62 305 GLY A CA 1
ATOM 2407 C C . GLY A 1 305 ? -32.684 0.770 5.349 1.00 96.62 305 GLY A C 1
ATOM 2408 O O . GLY A 1 305 ? -32.442 0.467 4.181 1.00 96.62 305 GLY A O 1
ATOM 2409 N N . GLY A 1 306 ? -33.583 0.116 6.087 1.00 95.88 306 GLY A N 1
ATOM 2410 C CA . GLY A 1 306 ? -34.498 -0.882 5.527 1.00 95.88 306 GLY A CA 1
ATOM 2411 C C . GLY A 1 306 ? -35.597 -0.211 4.700 1.00 95.88 306 GLY A C 1
ATOM 2412 O O . GLY A 1 306 ? -36.194 0.767 5.140 1.00 95.88 306 GLY A O 1
ATOM 2413 N N . LEU A 1 307 ? -35.864 -0.728 3.500 1.00 97.12 307 LEU A N 1
ATOM 2414 C CA . LEU A 1 307 ? -36.850 -0.162 2.565 1.00 97.12 307 LEU A CA 1
ATOM 2415 C C . LEU A 1 307 ? -38.117 -1.021 2.437 1.00 97.12 307 LEU A C 1
ATOM 2417 O O . LEU A 1 307 ? -39.056 -0.650 1.733 1.00 97.12 307 LEU A O 1
ATOM 2421 N N . ARG A 1 308 ? -38.153 -2.197 3.072 1.00 96.50 308 ARG A N 1
ATOM 2422 C CA . ARG A 1 308 ? -39.304 -3.106 3.051 1.00 96.50 308 ARG A CA 1
ATOM 2423 C C . ARG A 1 308 ? -40.058 -3.017 4.372 1.00 96.50 308 ARG A C 1
ATOM 2425 O O . ARG A 1 308 ? -39.448 -3.070 5.431 1.00 96.50 308 ARG A O 1
ATOM 2432 N N . GLY A 1 309 ? -41.390 -2.987 4.313 1.00 95.38 309 GLY A N 1
ATOM 2433 C CA . GLY A 1 309 ? -42.236 -2.932 5.514 1.00 95.38 309 GLY A CA 1
ATOM 2434 C C . GLY A 1 309 ? -42.142 -4.161 6.429 1.00 95.38 309 GLY A C 1
ATOM 2435 O O . GLY A 1 309 ? -42.586 -4.098 7.566 1.00 95.38 309 GLY A O 1
ATOM 2436 N N . SER A 1 310 ? -41.567 -5.269 5.949 1.00 96.44 310 SER A N 1
ATOM 2437 C CA . SER A 1 310 ? -41.307 -6.473 6.747 1.00 96.44 310 SER A CA 1
ATOM 2438 C C . SER A 1 310 ? -39.987 -6.431 7.521 1.00 96.44 310 SER A C 1
ATOM 2440 O O . SER A 1 310 ? -39.736 -7.343 8.299 1.00 96.44 310 SER A O 1
ATOM 2442 N N . GLN A 1 311 ? -39.120 -5.446 7.267 1.00 97.44 311 GLN A N 1
ATOM 2443 C CA . GLN A 1 311 ? -37.832 -5.323 7.950 1.00 97.44 311 GLN A CA 1
ATOM 2444 C C . GLN A 1 311 ? -37.998 -4.614 9.292 1.00 97.44 311 GLN A C 1
ATOM 2446 O O . GLN A 1 311 ? -38.772 -3.665 9.421 1.00 97.44 311 GLN A O 1
ATOM 2451 N N . THR A 1 312 ? -37.214 -5.045 10.272 1.00 96.81 312 THR A N 1
ATOM 2452 C CA . THR A 1 312 ? -37.160 -4.474 11.616 1.00 96.81 312 THR A CA 1
ATOM 2453 C C . THR A 1 312 ? -35.754 -3.968 11.943 1.00 96.81 312 THR A C 1
ATOM 2455 O O . THR A 1 312 ? -34.758 -4.400 11.360 1.00 96.81 312 THR A O 1
ATOM 2458 N N . ILE A 1 313 ? -35.654 -2.992 12.854 1.00 96.88 313 ILE A N 1
ATOM 2459 C CA . ILE A 1 313 ? -34.354 -2.475 13.302 1.00 96.88 313 ILE A CA 1
ATOM 2460 C C . ILE A 1 313 ? -33.578 -3.615 13.967 1.00 96.88 313 ILE A C 1
ATOM 2462 O O . ILE A 1 313 ? -34.054 -4.206 14.931 1.00 96.88 313 ILE A O 1
ATOM 2466 N N . GLY A 1 314 ? -32.369 -3.875 13.466 1.00 95.12 314 GLY A N 1
ATOM 2467 C CA . GLY A 1 314 ? -31.516 -4.978 13.911 1.00 95.12 314 GLY A CA 1
ATOM 2468 C C . GLY A 1 314 ? -31.413 -6.122 12.901 1.00 95.12 314 GLY A C 1
ATOM 2469 O O . GLY A 1 314 ? -30.483 -6.917 13.011 1.00 95.12 314 GLY A O 1
ATOM 2470 N N . ASP A 1 315 ? -32.291 -6.174 11.893 1.00 97.81 315 ASP A N 1
ATOM 2471 C CA . ASP A 1 315 ? -32.167 -7.144 10.804 1.00 97.81 315 ASP A CA 1
ATOM 2472 C C . ASP A 1 315 ? -30.892 -6.908 9.981 1.00 97.81 315 ASP A C 1
ATOM 2474 O O . ASP A 1 315 ? -30.484 -5.772 9.718 1.00 97.81 315 ASP A O 1
ATOM 2478 N N . TYR A 1 316 ? -30.289 -8.001 9.512 1.00 98.06 316 TYR A N 1
ATOM 2479 C CA . TYR A 1 316 ? -29.136 -7.960 8.618 1.00 98.06 316 TYR A CA 1
ATOM 2480 C C . TYR A 1 316 ? -29.556 -7.945 7.148 1.00 98.06 316 TYR A C 1
ATOM 2482 O O . TYR A 1 316 ? -30.517 -8.600 6.742 1.00 98.06 316 TYR A O 1
ATOM 2490 N N . VAL A 1 317 ? -28.773 -7.247 6.324 1.00 97.94 317 VAL A N 1
ATOM 2491 C CA . VAL A 1 317 ? -28.913 -7.247 4.865 1.00 97.94 317 VAL A CA 1
ATOM 2492 C C . VAL A 1 317 ? -27.642 -7.815 4.252 1.00 97.94 317 VAL A C 1
ATOM 2494 O O . VAL A 1 317 ? -26.576 -7.211 4.344 1.00 97.94 317 VAL A O 1
ATOM 2497 N N . LEU A 1 318 ? -27.765 -8.964 3.589 1.00 98.12 318 LEU A N 1
ATOM 2498 C CA . LEU A 1 318 ? -26.711 -9.499 2.736 1.00 98.12 318 LEU A CA 1
ATOM 2499 C C . LEU A 1 318 ? -26.925 -8.990 1.308 1.00 98.12 318 LEU A C 1
ATOM 2501 O O . LEU A 1 318 ? -27.839 -9.430 0.604 1.00 98.12 318 LEU A O 1
ATOM 2505 N N . ALA A 1 319 ? -26.097 -8.036 0.888 1.00 97.62 319 ALA A N 1
ATOM 2506 C CA . ALA A 1 319 ? -26.136 -7.520 -0.472 1.00 97.62 319 ALA A CA 1
ATOM 2507 C C . ALA A 1 319 ? -25.709 -8.613 -1.466 1.00 97.62 319 ALA A C 1
ATOM 2509 O O . ALA A 1 319 ? -24.634 -9.193 -1.341 1.00 97.62 319 ALA A O 1
ATOM 2510 N N . HIS A 1 320 ? -26.553 -8.874 -2.463 1.00 97.44 320 HIS A N 1
ATOM 2511 C CA . HIS A 1 320 ? -26.258 -9.773 -3.588 1.00 97.44 320 HIS A CA 1
ATOM 2512 C C . HIS A 1 320 ? -26.160 -9.017 -4.924 1.00 97.44 320 HIS A C 1
ATOM 2514 O O . HIS A 1 320 ? -25.813 -9.602 -5.946 1.00 97.44 320 HIS A O 1
ATOM 2520 N N . ALA A 1 321 ? -26.483 -7.721 -4.915 1.00 97.75 321 ALA A N 1
ATOM 2521 C CA . ALA A 1 321 ? -26.389 -6.790 -6.031 1.00 97.75 321 ALA A CA 1
ATOM 2522 C C . ALA A 1 321 ? -26.344 -5.348 -5.493 1.00 97.75 321 ALA A C 1
ATOM 2524 O O . ALA A 1 321 ? -26.714 -5.104 -4.341 1.00 97.75 321 ALA A O 1
ATOM 2525 N N . TYR A 1 322 ? -25.929 -4.402 -6.340 1.00 97.44 322 TYR A N 1
ATOM 2526 C CA . TYR A 1 322 ? -25.816 -2.980 -6.006 1.00 97.44 322 TYR A CA 1
ATOM 2527 C C . TYR A 1 322 ? -26.489 -2.124 -7.085 1.00 97.44 322 TYR A C 1
ATOM 2529 O O . TYR A 1 322 ? -26.215 -2.304 -8.271 1.00 97.44 322 TYR A O 1
ATOM 2537 N N . LEU A 1 323 ? -27.334 -1.176 -6.671 1.00 97.19 323 LEU A N 1
ATOM 2538 C CA . LEU A 1 323 ? -27.731 -0.037 -7.501 1.00 97.19 323 LEU A CA 1
ATOM 2539 C C . LEU A 1 323 ? -26.707 1.081 -7.264 1.00 97.19 323 LEU A C 1
ATOM 2541 O O . LEU A 1 323 ? -26.591 1.575 -6.144 1.00 97.19 323 LEU A O 1
ATOM 2545 N N . ARG A 1 324 ? -25.922 1.417 -8.290 1.00 96.69 324 ARG A N 1
ATOM 2546 C CA . ARG A 1 324 ? -24.797 2.358 -8.192 1.00 96.69 324 ARG A CA 1
ATOM 2547 C C . ARG A 1 324 ? -25.242 3.792 -8.492 1.00 96.69 324 ARG A C 1
ATOM 2549 O O . ARG A 1 324 ? -25.021 4.288 -9.590 1.00 96.69 324 ARG A O 1
ATOM 2556 N N . ASP A 1 325 ? -25.833 4.435 -7.489 1.00 96.00 325 ASP A N 1
ATOM 2557 C CA . ASP A 1 325 ? -26.172 5.871 -7.493 1.00 96.00 325 ASP A CA 1
ATOM 2558 C C . ASP A 1 325 ? -25.135 6.690 -6.690 1.00 96.00 325 ASP A C 1
ATOM 2560 O O . ASP A 1 325 ? -25.456 7.653 -5.995 1.00 96.00 325 ASP A O 1
ATOM 2564 N N . ASP A 1 326 ? -23.873 6.256 -6.709 1.00 94.94 326 ASP A N 1
ATOM 2565 C CA . ASP A 1 326 ? -22.773 6.815 -5.918 1.00 94.94 326 ASP A CA 1
ATOM 2566 C C . ASP A 1 326 ? -21.971 7.910 -6.644 1.00 94.94 326 ASP A C 1
ATOM 2568 O O . ASP A 1 326 ? -21.281 8.686 -5.982 1.00 94.94 326 ASP A O 1
ATOM 2572 N N . HIS A 1 327 ? -22.081 7.994 -7.977 1.00 93.50 327 HIS A N 1
ATOM 2573 C CA . HIS A 1 327 ? -21.517 9.034 -8.862 1.00 93.50 327 HIS A CA 1
ATOM 2574 C C . HIS A 1 327 ? -19.996 9.261 -8.773 1.00 93.50 327 HIS A C 1
ATOM 2576 O O . HIS A 1 327 ? -19.482 10.224 -9.340 1.00 93.50 327 HIS A O 1
ATOM 2582 N N . VAL A 1 328 ? -19.273 8.410 -8.045 1.00 90.25 328 VAL A N 1
ATOM 2583 C CA . VAL A 1 328 ? -17.837 8.568 -7.765 1.00 90.25 328 VAL A CA 1
ATOM 2584 C C . VAL A 1 328 ? -16.948 7.813 -8.763 1.00 90.25 328 VAL A C 1
ATOM 2586 O O . VAL A 1 328 ? -15.727 7.967 -8.734 1.00 90.25 328 VAL A O 1
ATOM 2589 N N . LEU A 1 329 ? -17.562 6.991 -9.619 1.00 72.88 329 LEU A N 1
ATOM 2590 C CA . LEU A 1 329 ? -16.927 6.142 -10.627 1.00 72.88 329 LEU A CA 1
ATOM 2591 C C . LEU A 1 329 ? -17.414 6.488 -12.030 1.00 72.88 329 LEU A C 1
ATOM 2593 O O . LEU A 1 329 ? -18.625 6.785 -12.163 1.00 72.88 329 LEU A O 1
#

pLDDT: mean 93.51, std 7.66, range [52.66, 98.88]

Nearest PDB structures (foldseek):
  1t8s-assembly1_B  TM=9.367E-01  e=8.316E-33  Escherichia coli
  1t8s-assembly1_A  TM=9.224E-01  e=6.952E-33  Escherichia coli
  1t8r-assembly1_F  TM=9.059E-01  e=6.952E-33  Escherichia coli
  1t8y-assembly1_C  TM=9.003E-01  e=1.702E-32  Escherichia coli
  7uwq-assembly1_B  TM=8.950E-01  e=9.218E-29  Klebsiella pneumoniae